Protein AF-A0A7C4G3C2-F1 (afdb_monomer_lite)

Foldseek 3Di:
DVVVVVVVLLVVLLVLLVVLLVLLVVLLVLLVVLQVLLVVLVVLVVVLVVLVVCLVVDDPPDDSVVSVVVSVVSVVVSCVSCVSVVVSVVSLLVSLVSVVVSLVSDDCPPVLSVVLVVVLCPQPSNVCSVPDDDDSSNSVNVCSVVNSVSSVVNSVVSPPPPPPDDPPPPPPPPPPPPPVLVLVVLVLLQVLLVVCVVVVDDDDSQLSSQVVCFQRADDPPDPCRVPRSNRCCVVVVVVSVVVSVCSNPPDD

pLDDT: mean 77.68, std 13.48, range [29.58, 93.69]

Radius of gyration: 26.69 Å; chains: 1; bounding box: 60×57×72 Å

Structure (mmCIF, N/CA/C/O backbone):
data_AF-A0A7C4G3C2-F1
#
_entry.id   AF-A0A7C4G3C2-F1
#
loop_
_atom_site.group_PDB
_atom_site.id
_atom_site.type_symbol
_atom_site.label_atom_id
_atom_site.label_alt_id
_atom_site.label_comp_id
_atom_site.label_asym_id
_atom_site.label_entity_id
_atom_site.label_seq_id
_atom_site.pdbx_PDB_ins_code
_atom_site.Cartn_x
_atom_site.Cartn_y
_atom_site.Cartn_z
_atom_site.occupancy
_atom_site.B_iso_or_equiv
_atom_site.auth_seq_id
_atom_site.auth_comp_id
_atom_site.auth_asym_id
_atom_site.auth_atom_id
_atom_site.pdbx_PDB_model_num
ATOM 1 N N . MET A 1 1 ? -10.274 10.384 36.093 1.00 52.09 1 MET A N 1
ATOM 2 C CA . MET A 1 1 ? -9.045 9.589 35.853 1.00 52.09 1 MET A CA 1
ATOM 3 C C . MET A 1 1 ? -9.190 8.703 34.618 1.00 52.09 1 MET A C 1
ATOM 5 O O . MET A 1 1 ? -9.105 9.292 33.556 1.00 52.09 1 MET A O 1
ATOM 9 N N . ARG A 1 2 ? -9.546 7.402 34.663 1.00 56.59 2 ARG A N 1
ATOM 10 C CA . ARG A 1 2 ? -9.555 6.548 33.436 1.00 56.59 2 ARG A CA 1
ATOM 11 C C . ARG A 1 2 ? -10.364 7.097 32.244 1.00 56.59 2 ARG A C 1
ATOM 13 O O . ARG A 1 2 ? -9.879 7.102 31.127 1.00 56.59 2 ARG A O 1
ATOM 20 N N . ARG A 1 3 ? -11.569 7.638 32.476 1.00 60.41 3 ARG A N 1
ATOM 21 C CA . ARG A 1 3 ? -12.386 8.249 31.402 1.00 60.41 3 ARG A CA 1
ATOM 22 C C . ARG A 1 3 ? -11.797 9.544 30.830 1.00 60.41 3 ARG A C 1
ATOM 24 O O . ARG A 1 3 ? -12.060 9.862 29.681 1.00 60.41 3 ARG A O 1
ATOM 31 N N . GLU A 1 4 ? -11.060 10.315 31.624 1.00 59.41 4 GLU A N 1
ATOM 32 C CA . GLU A 1 4 ? -10.436 11.566 31.162 1.00 59.41 4 GLU A CA 1
ATOM 33 C C . GLU A 1 4 ? -9.149 11.284 30.386 1.00 59.41 4 GLU A C 1
ATOM 35 O O . GLU A 1 4 ? -8.881 11.958 29.395 1.00 59.41 4 GLU A O 1
ATOM 40 N N . GLU A 1 5 ? -8.399 10.256 30.794 1.00 60.78 5 GLU A N 1
ATOM 41 C CA . GLU A 1 5 ? -7.243 9.731 30.062 1.00 60.78 5 GLU A CA 1
ATOM 42 C C . GLU A 1 5 ? -7.674 9.188 28.689 1.00 60.78 5 GLU A C 1
ATOM 44 O O . GLU A 1 5 ? -7.153 9.652 27.676 1.00 60.78 5 GLU A O 1
ATOM 49 N N . ASP A 1 6 ? -8.722 8.356 28.631 1.00 66.50 6 ASP A N 1
ATOM 50 C CA . ASP A 1 6 ? -9.282 7.835 27.371 1.00 66.50 6 ASP A CA 1
ATOM 51 C C . ASP A 1 6 ? -9.763 8.956 26.426 1.00 66.50 6 ASP A C 1
ATOM 53 O O . ASP A 1 6 ? -9.575 8.904 25.206 1.00 66.50 6 ASP A O 1
ATOM 57 N N . LEU A 1 7 ? -10.394 10.003 26.971 1.00 70.69 7 LEU A N 1
ATOM 58 C CA . LEU A 1 7 ? -10.850 11.157 26.188 1.00 70.69 7 LEU A CA 1
ATOM 59 C C . LEU A 1 7 ? -9.677 11.990 25.657 1.00 70.69 7 LEU A C 1
ATOM 61 O O . LEU A 1 7 ? -9.736 12.481 24.525 1.00 70.69 7 LEU A O 1
ATOM 65 N N . ASN A 1 8 ? -8.613 12.139 26.447 1.00 78.56 8 ASN A N 1
ATOM 66 C CA . ASN A 1 8 ? -7.409 12.852 26.041 1.00 78.56 8 ASN A CA 1
ATOM 67 C C . ASN A 1 8 ? -6.646 12.086 24.948 1.00 78.56 8 ASN A C 1
ATOM 69 O O . ASN A 1 8 ? -6.272 12.673 23.933 1.00 78.56 8 ASN A O 1
ATOM 73 N N . GLU A 1 9 ? -6.495 10.769 25.090 1.00 73.75 9 GLU A N 1
ATOM 74 C CA . GLU A 1 9 ? -5.886 9.903 24.073 1.00 73.75 9 GLU A CA 1
ATOM 75 C C . GLU A 1 9 ? -6.675 9.922 22.759 1.00 73.75 9 GLU A C 1
ATOM 77 O O . GLU A 1 9 ? -6.098 10.088 21.677 1.00 73.75 9 GLU A O 1
ATOM 82 N N . ARG A 1 10 ? -8.012 9.855 22.837 1.00 75.12 10 ARG A N 1
ATOM 83 C CA . ARG A 1 10 ? -8.894 9.970 21.666 1.00 75.12 10 ARG A CA 1
ATOM 84 C C . ARG A 1 10 ? -8.737 11.320 20.968 1.00 75.12 10 ARG A C 1
ATOM 86 O O . ARG A 1 10 ? -8.673 11.362 19.739 1.00 75.12 10 ARG A O 1
ATOM 93 N N . ARG A 1 11 ? -8.638 12.416 21.725 1.00 82.25 11 ARG A N 1
ATOM 94 C CA . ARG A 1 11 ? -8.426 13.765 21.178 1.00 82.25 11 ARG A CA 1
ATOM 95 C C . ARG A 1 11 ? -7.081 13.881 20.460 1.00 82.25 11 ARG A C 1
ATOM 97 O O . ARG A 1 11 ? -7.043 14.341 19.321 1.00 82.25 11 ARG A O 1
ATOM 104 N N . VAL A 1 12 ? -6.003 13.390 21.073 1.00 84.06 12 VAL A N 1
ATOM 105 C CA . VAL A 1 12 ? -4.667 13.365 20.456 1.00 84.06 12 VAL A CA 1
ATOM 106 C C . VAL A 1 12 ? -4.676 12.555 19.155 1.00 84.06 12 VAL A C 1
ATOM 108 O O . VAL A 1 12 ? -4.096 12.984 18.156 1.00 84.06 12 VAL A O 1
ATOM 111 N N . CYS A 1 13 ? -5.370 11.415 19.124 1.00 79.75 13 CYS A N 1
ATOM 112 C CA . CYS A 1 13 ? -5.515 10.606 17.913 1.00 79.75 13 CYS A CA 1
ATOM 113 C C . CYS A 1 13 ? -6.277 11.339 16.799 1.00 79.75 13 CYS A C 1
ATOM 115 O O . CYS A 1 13 ? -5.852 11.310 15.644 1.00 79.75 13 CYS A O 1
ATOM 117 N N . ILE A 1 14 ? -7.377 12.016 17.139 1.00 85.44 14 ILE A N 1
ATOM 118 C CA . ILE A 1 14 ? -8.176 12.820 16.202 1.00 85.44 14 ILE A CA 1
ATOM 119 C C . ILE A 1 14 ? -7.324 13.921 15.565 1.00 85.44 14 ILE A C 1
ATOM 121 O O . ILE A 1 14 ? -7.342 14.082 14.343 1.00 85.44 14 ILE A O 1
ATOM 125 N N . ASP A 1 15 ? -6.551 14.650 16.369 1.00 87.06 15 ASP A N 1
ATOM 126 C CA . ASP A 1 15 ? -5.720 15.750 15.878 1.00 87.06 15 ASP A CA 1
ATOM 127 C C . ASP A 1 15 ? -4.585 15.243 14.976 1.00 87.06 15 ASP A C 1
ATOM 129 O O . ASP A 1 15 ? -4.335 15.806 13.906 1.00 87.06 15 ASP A O 1
ATOM 133 N N . ARG A 1 16 ? -3.953 14.117 15.335 1.00 85.50 16 ARG A N 1
ATOM 134 C CA . ARG A 1 16 ? -2.948 13.463 14.482 1.00 85.50 16 ARG A CA 1
ATOM 135 C C . ARG A 1 16 ? -3.537 12.976 13.156 1.00 85.50 16 ARG A C 1
ATOM 137 O O . ARG A 1 16 ? -2.900 13.134 12.118 1.00 85.50 16 ARG A O 1
ATOM 144 N N . LEU A 1 17 ? -4.750 12.421 13.170 1.00 86.88 17 LEU A N 1
ATOM 145 C CA . LEU A 1 17 ? -5.427 11.952 11.959 1.00 86.88 17 LEU A CA 1
ATOM 146 C C . LEU A 1 17 ? -5.830 13.110 11.040 1.00 86.88 17 LEU A C 1
ATOM 148 O O . LEU A 1 17 ? -5.638 13.015 9.831 1.00 86.88 17 LEU A O 1
ATOM 152 N N . ARG A 1 18 ? -6.307 14.229 11.599 1.00 89.19 18 ARG A N 1
ATOM 153 C CA . ARG A 1 18 ? -6.558 15.467 10.840 1.00 89.19 18 ARG A CA 1
ATOM 154 C C . ARG A 1 18 ? -5.296 15.977 10.160 1.00 89.19 18 ARG A C 1
ATOM 156 O O . ARG A 1 18 ? -5.331 16.279 8.971 1.00 89.19 18 ARG A O 1
ATOM 163 N N . LYS A 1 19 ? -4.181 16.018 10.894 1.00 89.50 19 LYS A N 1
ATOM 164 C CA . LYS A 1 19 ? -2.888 16.425 10.340 1.00 89.50 19 LYS A CA 1
ATOM 165 C C . LYS A 1 19 ? -2.460 15.515 9.185 1.00 89.50 19 LYS A C 1
ATOM 167 O O . LYS A 1 19 ? -2.081 16.013 8.133 1.00 89.50 19 LYS A O 1
ATOM 172 N N . ALA A 1 20 ? -2.595 14.198 9.348 1.00 87.19 20 ALA A N 1
ATOM 173 C CA . ALA A 1 20 ? -2.268 13.240 8.294 1.00 87.19 20 ALA A CA 1
ATOM 174 C C . ALA A 1 20 ? -3.154 13.399 7.043 1.00 87.19 20 ALA A C 1
ATOM 176 O O . ALA A 1 20 ? -2.675 13.228 5.926 1.00 87.19 20 ALA A O 1
ATOM 177 N N . ILE A 1 21 ? -4.438 13.736 7.205 1.00 89.00 21 ILE A N 1
ATOM 178 C CA . ILE A 1 21 ? -5.338 14.015 6.074 1.00 89.00 21 ILE A CA 1
ATOM 179 C C . ILE A 1 21 ? -4.885 15.263 5.307 1.00 89.00 21 ILE A C 1
ATOM 181 O O . ILE A 1 21 ? -4.925 15.261 4.077 1.00 89.00 21 ILE A O 1
ATOM 185 N N . GLU A 1 22 ? -4.435 16.304 6.005 1.00 89.75 22 GLU A N 1
ATOM 186 C CA . GLU A 1 22 ? -3.957 17.530 5.362 1.00 89.75 22 GLU A CA 1
ATOM 187 C C . GLU A 1 22 ? -2.618 17.313 4.642 1.00 89.75 22 GLU A C 1
ATOM 189 O O . GLU A 1 22 ? -2.502 17.613 3.455 1.00 89.75 22 GLU A O 1
ATOM 194 N N . GLU A 1 23 ? -1.651 16.665 5.301 1.00 88.62 23 GLU A N 1
ATOM 195 C CA . GLU A 1 23 ? -0.374 16.272 4.684 1.00 88.62 23 GLU A CA 1
ATOM 196 C C . GLU A 1 23 ? -0.595 15.403 3.428 1.00 88.62 23 GLU A C 1
ATOM 198 O O . GLU A 1 23 ? 0.092 15.560 2.415 1.00 88.62 23 GLU A O 1
ATOM 203 N N . LEU A 1 24 ? -1.598 14.517 3.449 1.00 90.12 24 LEU A N 1
ATOM 204 C CA . LEU A 1 24 ? -1.967 13.701 2.295 1.00 90.12 24 LEU A CA 1
ATOM 205 C C . LEU A 1 24 ? -2.495 14.533 1.121 1.00 90.12 24 LEU A C 1
ATOM 207 O O . LEU A 1 24 ? -2.179 14.211 -0.024 1.00 90.12 24 LEU A O 1
ATOM 211 N N . ARG A 1 25 ? -3.286 15.584 1.368 1.00 88.81 25 ARG A N 1
ATOM 212 C CA . ARG A 1 25 ? -3.788 16.470 0.301 1.00 88.81 25 ARG A CA 1
ATOM 213 C C . ARG A 1 25 ? -2.647 17.207 -0.390 1.00 88.81 25 ARG A C 1
ATOM 215 O O . ARG A 1 25 ? -2.601 17.247 -1.619 1.00 88.81 25 ARG A O 1
ATOM 222 N N . GLU A 1 26 ? -1.694 17.726 0.380 1.00 88.06 26 GLU A N 1
ATOM 223 C CA . GLU A 1 26 ? -0.499 18.366 -0.181 1.00 88.06 26 GLU A CA 1
ATOM 224 C C . GLU A 1 26 ? 0.329 17.386 -1.024 1.00 88.06 26 GLU A C 1
ATOM 226 O O . GLU A 1 26 ? 0.820 17.732 -2.103 1.00 88.06 26 GLU A O 1
ATOM 231 N N . LEU A 1 27 ? 0.479 16.145 -0.550 1.00 86.69 27 LEU A N 1
ATOM 232 C CA . LEU A 1 27 ? 1.197 15.098 -1.277 1.00 86.69 27 LEU A CA 1
ATOM 233 C C . LEU A 1 27 ? 0.465 14.658 -2.546 1.00 86.69 27 LEU A C 1
ATOM 235 O O . LEU A 1 27 ? 1.119 14.445 -3.563 1.00 86.69 27 LEU A O 1
ATOM 239 N N . GLN A 1 28 ? -0.865 14.569 -2.526 1.00 87.44 28 GLN A N 1
ATOM 240 C CA . GLN A 1 28 ? -1.666 14.260 -3.714 1.00 87.44 28 GLN A CA 1
ATOM 241 C C . GLN A 1 28 ? -1.428 15.271 -4.836 1.00 87.44 28 GLN A C 1
ATOM 243 O O . GLN A 1 28 ? -1.220 14.864 -5.976 1.00 87.44 28 GLN A O 1
ATOM 248 N N . ALA A 1 29 ? -1.392 16.570 -4.522 1.00 85.81 29 ALA A N 1
ATOM 249 C CA . ALA A 1 29 ? -1.123 17.607 -5.518 1.00 85.81 29 ALA A CA 1
ATOM 250 C C . ALA A 1 29 ? 0.267 17.444 -6.158 1.00 85.81 29 ALA A C 1
ATOM 252 O O . ALA A 1 29 ? 0.406 17.528 -7.379 1.00 85.81 29 ALA A O 1
ATOM 253 N N . LYS A 1 30 ? 1.289 17.148 -5.343 1.00 85.19 30 LYS A N 1
ATOM 254 C CA . LYS A 1 30 ? 2.661 16.891 -5.817 1.00 85.19 30 LYS A CA 1
ATOM 255 C C . LYS A 1 30 ? 2.736 15.628 -6.678 1.00 85.19 30 LYS A C 1
ATOM 257 O O . LYS A 1 30 ? 3.382 15.637 -7.717 1.00 85.19 30 LYS A O 1
ATOM 262 N N . VAL A 1 31 ? 2.058 14.554 -6.273 1.00 85.00 31 VAL A N 1
ATOM 263 C CA . VAL A 1 31 ? 2.028 13.285 -7.016 1.00 85.00 31 VAL A CA 1
ATOM 264 C C . VAL A 1 31 ? 1.284 13.427 -8.343 1.00 85.00 31 VAL A C 1
ATOM 266 O O . VAL A 1 31 ? 1.765 12.914 -9.347 1.00 85.00 31 VAL A O 1
ATOM 269 N N . HIS A 1 32 ? 0.176 14.167 -8.387 1.00 84.94 32 HIS A N 1
ATOM 270 C CA . HIS A 1 32 ? -0.570 14.424 -9.622 1.00 84.94 32 HIS A CA 1
ATOM 271 C C . HIS A 1 32 ? 0.292 15.134 -10.680 1.00 84.94 32 HIS A C 1
ATOM 273 O O . HIS A 1 32 ? 0.383 14.674 -11.814 1.00 84.94 32 HIS A O 1
ATOM 279 N N . GLN A 1 33 ? 1.037 16.178 -10.290 1.00 80.69 33 GLN A N 1
ATOM 280 C CA . GLN A 1 33 ? 1.994 16.864 -11.179 1.00 80.69 33 GLN A CA 1
ATOM 281 C C . GLN A 1 33 ? 3.090 15.930 -11.719 1.00 80.69 33 GLN A C 1
ATOM 283 O O . GLN A 1 33 ? 3.689 16.181 -12.766 1.00 80.69 33 GLN A O 1
ATOM 288 N N . CYS A 1 34 ? 3.370 14.854 -10.988 1.00 80.12 34 CYS A N 1
ATOM 289 C CA . CYS A 1 34 ? 4.381 13.870 -11.320 1.00 80.12 34 CYS A CA 1
ATOM 290 C C . CYS A 1 34 ? 3.844 12.680 -12.137 1.00 80.12 34 CYS A C 1
ATOM 292 O O . CYS A 1 34 ? 4.615 12.014 -12.831 1.00 80.12 34 CYS A O 1
ATOM 294 N N . ALA A 1 35 ? 2.547 12.392 -12.074 1.00 75.62 35 ALA A N 1
ATOM 295 C CA . ALA A 1 35 ? 1.980 11.146 -12.573 1.00 75.62 35 ALA A CA 1
ATOM 296 C C . ALA A 1 35 ? 2.037 11.011 -14.100 1.00 75.62 35 ALA A C 1
ATOM 298 O O . ALA A 1 35 ? 2.388 9.945 -14.608 1.00 75.62 35 ALA A O 1
ATOM 299 N N . GLU A 1 36 ? 1.778 12.094 -14.839 1.00 70.56 36 GLU A N 1
ATOM 300 C CA . GLU A 1 36 ? 1.881 12.092 -16.305 1.00 70.56 36 GLU A CA 1
ATOM 301 C C . GLU A 1 36 ? 3.309 11.782 -16.770 1.00 70.56 36 GLU A C 1
ATOM 303 O O . GLU A 1 36 ? 3.523 10.955 -17.656 1.00 70.56 36 GLU A O 1
ATOM 308 N N . ARG A 1 37 ? 4.306 12.383 -16.111 1.00 74.56 37 ARG A N 1
ATOM 309 C CA . ARG A 1 37 ? 5.727 12.163 -16.413 1.00 74.56 37 ARG A CA 1
ATOM 310 C C . ARG A 1 37 ? 6.211 10.780 -15.970 1.00 74.56 37 ARG A C 1
ATOM 312 O O . ARG A 1 37 ? 7.089 10.216 -16.612 1.00 74.56 37 ARG A O 1
ATOM 319 N N . SER A 1 38 ? 5.615 10.202 -14.928 1.00 75.25 38 SER A N 1
ATOM 320 C CA . SER A 1 38 ? 5.930 8.841 -14.476 1.00 75.25 38 SER A CA 1
ATOM 321 C C . SER A 1 38 ? 5.621 7.784 -15.532 1.00 75.25 38 SER A C 1
ATOM 323 O O . SER A 1 38 ? 6.372 6.825 -15.645 1.00 75.25 38 SER A O 1
ATOM 325 N N . ARG A 1 39 ? 4.565 7.966 -16.336 1.00 75.44 39 ARG A N 1
ATOM 326 C CA . ARG A 1 39 ? 4.253 7.037 -17.437 1.00 75.44 39 ARG A CA 1
ATOM 327 C C . ARG A 1 39 ? 5.331 7.050 -18.522 1.00 75.44 39 ARG A C 1
ATOM 329 O O . ARG A 1 39 ? 5.641 6.009 -19.089 1.00 75.44 39 ARG A O 1
ATOM 336 N N . LEU A 1 40 ? 5.910 8.223 -18.793 1.00 73.88 40 LEU A N 1
ATOM 337 C CA . LEU A 1 40 ? 7.023 8.366 -19.736 1.00 73.88 40 LEU A CA 1
ATOM 338 C C . LEU A 1 40 ? 8.300 7.713 -19.201 1.00 73.88 40 LEU A C 1
ATOM 340 O O . LEU A 1 40 ? 9.002 7.059 -19.966 1.00 73.88 40 LEU A O 1
ATOM 344 N N . VAL A 1 41 ? 8.579 7.844 -17.900 1.00 76.00 41 VAL A N 1
ATOM 345 C CA . VAL A 1 41 ? 9.702 7.143 -17.256 1.00 76.00 41 VAL A CA 1
ATOM 346 C C . VAL A 1 41 ? 9.552 5.629 -17.378 1.00 76.00 41 VAL A C 1
ATOM 348 O O . VAL A 1 41 ? 10.514 4.970 -17.758 1.00 76.00 41 VAL A O 1
ATOM 351 N N . ASP A 1 42 ? 8.362 5.081 -17.122 1.00 77.25 42 ASP A N 1
ATOM 352 C CA . ASP A 1 42 ? 8.128 3.636 -17.240 1.00 77.25 42 ASP A CA 1
ATOM 353 C C . ASP A 1 42 ? 8.350 3.151 -18.683 1.00 77.25 42 ASP A C 1
ATOM 355 O O . ASP A 1 42 ? 9.093 2.195 -18.907 1.00 77.25 42 ASP A O 1
ATOM 359 N N . ALA A 1 43 ? 7.799 3.866 -19.672 1.00 78.31 43 ALA A N 1
ATOM 360 C CA . ALA A 1 43 ? 7.970 3.536 -21.087 1.00 78.31 43 ALA A CA 1
ATOM 361 C C . ALA A 1 43 ? 9.441 3.596 -21.543 1.00 78.31 43 ALA A C 1
ATOM 363 O O . ALA A 1 43 ? 9.902 2.732 -22.288 1.00 78.31 43 ALA A O 1
ATOM 364 N N . LEU A 1 44 ? 10.199 4.593 -21.078 1.00 75.88 44 LEU A N 1
ATOM 365 C CA . LEU A 1 44 ? 11.629 4.723 -21.371 1.00 75.88 44 LEU A CA 1
ATOM 366 C C . LEU A 1 44 ? 12.466 3.656 -20.653 1.00 75.88 44 LEU A C 1
ATOM 368 O O . LEU A 1 44 ? 13.435 3.152 -21.219 1.00 75.88 44 LEU A O 1
ATOM 372 N N . ALA A 1 45 ? 12.089 3.270 -19.433 1.00 78.88 45 ALA A N 1
ATOM 373 C CA . ALA A 1 45 ? 12.738 2.187 -18.702 1.00 78.88 45 ALA A CA 1
ATOM 374 C C . ALA A 1 45 ? 12.495 0.821 -19.365 1.00 78.88 45 ALA A C 1
ATOM 376 O O . ALA A 1 45 ? 13.401 -0.015 -19.378 1.00 78.88 45 ALA A O 1
ATOM 377 N N . ASP A 1 46 ? 11.304 0.600 -19.926 1.00 81.56 46 ASP A N 1
ATOM 378 C CA . ASP A 1 46 ? 10.992 -0.579 -20.738 1.00 81.56 46 ASP A CA 1
ATOM 379 C C . ASP A 1 46 ? 11.785 -0.575 -22.055 1.00 81.56 46 ASP A C 1
ATOM 381 O O . ASP A 1 46 ? 12.386 -1.590 -22.407 1.00 81.56 46 ASP A O 1
ATOM 385 N N . ALA A 1 47 ? 11.870 0.571 -22.743 1.00 76.38 47 ALA A N 1
ATOM 386 C CA . ALA A 1 47 ? 12.673 0.719 -23.960 1.00 76.38 47 ALA A CA 1
ATOM 387 C C . ALA A 1 47 ? 14.169 0.461 -23.708 1.00 76.38 47 ALA A C 1
ATOM 389 O O . ALA A 1 47 ? 14.820 -0.218 -24.502 1.00 76.38 47 ALA A O 1
ATOM 390 N N . ARG A 1 48 ? 14.706 0.935 -22.574 1.00 81.62 48 ARG A N 1
ATOM 391 C CA . ARG A 1 48 ? 16.078 0.634 -22.142 1.00 81.62 48 ARG A CA 1
ATOM 392 C C . ARG A 1 48 ? 16.284 -0.864 -21.929 1.00 81.62 48 ARG A C 1
ATOM 394 O O . ARG A 1 48 ? 17.250 -1.407 -22.450 1.00 81.62 48 ARG A O 1
ATOM 401 N N . ARG A 1 49 ? 15.383 -1.531 -21.195 1.00 82.12 49 ARG A N 1
ATOM 402 C CA . ARG A 1 49 ? 15.461 -2.986 -20.966 1.00 82.12 49 ARG A CA 1
ATOM 403 C C . ARG A 1 49 ? 15.451 -3.758 -22.284 1.00 82.12 49 ARG A C 1
ATOM 405 O O . ARG A 1 49 ? 16.283 -4.632 -22.477 1.00 82.12 49 ARG A O 1
ATOM 412 N N . ALA A 1 50 ? 14.585 -3.373 -23.220 1.00 81.69 50 ALA A N 1
ATOM 413 C CA . ALA A 1 50 ? 14.554 -3.980 -24.547 1.00 81.69 50 ALA A CA 1
ATOM 414 C C . ALA A 1 50 ? 15.871 -3.775 -25.323 1.00 81.69 50 ALA A C 1
ATOM 416 O O . ALA A 1 50 ? 16.338 -4.700 -25.983 1.00 81.69 50 ALA A O 1
ATOM 417 N N . ALA A 1 51 ? 16.493 -2.592 -25.235 1.00 77.62 51 ALA A N 1
ATOM 418 C CA . ALA A 1 51 ? 17.791 -2.326 -25.859 1.00 77.62 51 ALA A CA 1
ATOM 419 C C . ALA A 1 51 ? 18.934 -3.142 -25.222 1.00 77.62 51 ALA A C 1
ATOM 421 O O . ALA A 1 51 ? 19.793 -3.659 -25.938 1.00 77.62 51 ALA A O 1
ATOM 422 N N . GLU A 1 52 ? 18.923 -3.311 -23.896 1.00 79.38 52 GLU A N 1
ATOM 423 C CA . GLU A 1 52 ? 19.867 -4.169 -23.168 1.00 79.38 52 GLU A CA 1
ATOM 424 C C . GLU A 1 52 ? 19.715 -5.640 -23.574 1.00 79.38 52 GLU A C 1
ATOM 426 O O . GLU A 1 52 ? 20.709 -6.277 -23.925 1.00 79.38 52 GLU A O 1
ATOM 431 N N . ASP A 1 53 ? 18.487 -6.158 -23.615 1.00 83.69 53 ASP A N 1
ATOM 432 C CA . ASP A 1 53 ? 18.202 -7.531 -24.043 1.00 83.69 53 ASP A CA 1
ATOM 433 C C . ASP A 1 53 ? 18.660 -7.767 -25.492 1.00 83.69 53 ASP A C 1
ATOM 435 O O . ASP A 1 53 ? 19.297 -8.778 -25.803 1.00 83.69 53 ASP A O 1
ATOM 439 N N . LEU A 1 54 ? 18.402 -6.801 -26.383 1.00 80.69 54 LEU A N 1
ATOM 440 C CA . LEU A 1 54 ? 18.870 -6.851 -27.767 1.00 80.69 54 LEU A CA 1
ATOM 441 C C . LEU A 1 54 ? 20.397 -6.900 -27.838 1.00 80.69 54 LEU A C 1
ATOM 443 O O . LEU A 1 54 ? 20.924 -7.770 -28.529 1.00 80.69 54 LEU A O 1
ATOM 447 N N . SER A 1 55 ? 21.099 -6.052 -27.079 1.00 78.00 55 SER A N 1
ATOM 448 C CA . SER A 1 55 ? 22.569 -6.024 -27.046 1.00 78.00 55 SER A CA 1
ATOM 449 C C . SER A 1 55 ? 23.185 -7.361 -26.618 1.00 78.00 55 SER A C 1
ATOM 451 O O . SER A 1 55 ? 24.212 -7.770 -27.154 1.00 78.00 55 SER A O 1
ATOM 453 N N . GLN A 1 56 ? 22.521 -8.082 -25.710 1.00 79.62 56 GLN A N 1
ATOM 454 C CA . GLN A 1 56 ? 22.958 -9.394 -25.223 1.00 79.62 56 GLN A CA 1
ATOM 455 C C . GLN A 1 56 ? 22.660 -10.530 -26.212 1.00 79.62 56 GLN A C 1
ATOM 457 O O . GLN A 1 56 ? 23.274 -11.592 -26.133 1.00 79.62 56 GLN A O 1
ATOM 462 N N . SER A 1 57 ? 21.717 -10.316 -27.133 1.00 81.56 57 SER A N 1
ATOM 463 C CA . SER A 1 57 ? 21.255 -11.313 -28.107 1.00 81.56 57 SER A CA 1
ATOM 464 C C . SER A 1 57 ? 21.847 -11.144 -29.513 1.00 81.56 57 SER A C 1
ATOM 466 O O . SER A 1 57 ? 21.510 -11.915 -30.415 1.00 81.56 57 SER A O 1
ATOM 468 N N . LEU A 1 58 ? 22.721 -10.151 -29.718 1.00 74.62 58 LEU A N 1
ATOM 469 C CA . LEU A 1 58 ? 23.302 -9.854 -31.026 1.00 74.62 58 LEU A CA 1
ATOM 470 C C . LEU A 1 58 ? 24.161 -11.024 -31.562 1.00 74.62 58 LEU A C 1
ATOM 472 O O . LEU A 1 58 ? 25.007 -11.555 -30.838 1.00 74.62 58 LEU A O 1
ATOM 476 N N . PRO A 1 59 ? 23.993 -11.416 -32.843 1.00 70.12 59 PRO A N 1
ATOM 477 C CA . PRO A 1 59 ? 24.875 -12.368 -33.514 1.00 70.12 59 PRO A CA 1
ATOM 478 C C . PRO A 1 59 ? 26.343 -11.920 -33.510 1.00 70.12 59 PRO A C 1
ATOM 480 O O . PRO A 1 59 ? 26.648 -10.732 -33.624 1.00 70.12 59 PRO A O 1
ATOM 483 N N . VAL A 1 60 ? 27.262 -12.890 -33.461 1.00 58.19 60 VAL A N 1
ATOM 484 C CA . VAL A 1 60 ? 28.713 -12.651 -33.523 1.00 58.19 60 VAL A CA 1
ATOM 485 C C . VAL A 1 60 ? 29.068 -11.881 -34.803 1.00 58.19 60 VAL A C 1
ATOM 487 O O . VAL A 1 60 ? 28.851 -12.385 -35.903 1.00 58.19 60 VAL A O 1
ATOM 490 N N . GLY A 1 61 ? 29.627 -10.675 -34.652 1.00 59.72 61 GLY A N 1
ATOM 491 C CA . GLY A 1 61 ? 30.089 -9.824 -35.760 1.00 59.72 61 GLY A CA 1
ATOM 492 C C . GLY A 1 61 ? 29.323 -8.510 -35.955 1.00 59.72 61 GLY A C 1
ATOM 493 O O . GLY A 1 61 ? 29.734 -7.708 -36.788 1.00 59.72 61 GLY A O 1
ATOM 494 N N . LEU A 1 62 ? 28.250 -8.266 -35.196 1.00 63.53 62 LEU A N 1
ATOM 495 C CA . LEU A 1 62 ? 27.599 -6.953 -35.110 1.00 63.53 62 LEU A CA 1
ATOM 496 C C . LEU A 1 62 ? 28.170 -6.161 -33.928 1.00 63.53 62 LEU A C 1
ATOM 498 O O . LEU A 1 62 ? 28.316 -6.707 -32.837 1.00 63.53 62 LEU A O 1
ATOM 502 N N . ASP A 1 63 ? 28.505 -4.892 -34.159 1.00 69.31 63 ASP A N 1
ATOM 503 C CA . ASP A 1 63 ? 29.062 -4.000 -33.140 1.00 69.31 63 ASP A CA 1
ATOM 504 C C . ASP A 1 63 ? 27.946 -3.502 -32.196 1.00 69.31 63 ASP A C 1
ATOM 506 O O . ASP A 1 63 ? 27.016 -2.835 -32.654 1.00 69.31 63 ASP A O 1
ATOM 510 N N . PRO A 1 64 ? 27.987 -3.827 -30.890 1.00 73.00 64 PRO A N 1
ATOM 511 C CA . PRO A 1 64 ? 26.980 -3.383 -29.930 1.00 73.00 64 PRO A CA 1
ATOM 512 C C . PRO A 1 64 ? 27.158 -1.921 -29.491 1.00 73.00 64 PRO A C 1
ATOM 514 O O . PRO A 1 64 ? 26.345 -1.443 -28.697 1.00 73.00 64 PRO A O 1
ATOM 517 N N . SER A 1 65 ? 28.196 -1.214 -29.958 1.00 77.69 65 SER A N 1
ATOM 518 C CA . SER A 1 65 ? 28.552 0.132 -29.483 1.00 77.69 65 SER A CA 1
ATOM 519 C C . SER A 1 65 ? 27.390 1.130 -29.564 1.00 77.69 65 SER A C 1
ATOM 521 O O . SER A 1 65 ? 27.113 1.805 -28.575 1.00 77.69 65 SER A O 1
ATOM 523 N N . ASP A 1 66 ? 26.614 1.130 -30.651 1.00 74.75 66 ASP A N 1
ATOM 524 C CA . ASP A 1 66 ? 25.445 2.014 -30.808 1.00 74.75 66 ASP A CA 1
ATOM 525 C C . ASP A 1 66 ? 24.334 1.731 -29.777 1.00 74.75 66 ASP A C 1
ATOM 527 O O . ASP A 1 66 ? 23.661 2.646 -29.300 1.00 74.75 66 ASP A O 1
ATOM 531 N N . LEU A 1 67 ? 24.130 0.461 -29.395 1.00 73.38 67 LEU A N 1
ATOM 532 C CA . LEU A 1 67 ? 23.145 0.084 -28.371 1.00 73.38 67 LEU A CA 1
ATOM 533 C C . LEU A 1 67 ? 23.628 0.460 -26.965 1.00 73.38 67 LEU A C 1
ATOM 535 O O . LEU A 1 67 ? 22.827 0.867 -26.119 1.00 73.38 67 LEU A O 1
ATOM 539 N N . VAL A 1 68 ? 24.933 0.350 -26.711 1.00 78.00 68 VAL A N 1
ATOM 540 C CA . VAL A 1 68 ? 25.558 0.795 -25.457 1.00 78.00 68 VAL A CA 1
ATOM 541 C C . VAL A 1 68 ? 25.475 2.320 -25.320 1.00 78.00 68 VAL A C 1
ATOM 543 O O . VAL A 1 68 ? 25.108 2.829 -24.261 1.00 78.00 68 VAL A O 1
ATOM 546 N N . GLU A 1 69 ? 25.730 3.067 -26.393 1.00 80.19 69 GLU A N 1
ATOM 547 C CA . GLU A 1 69 ? 25.554 4.522 -26.406 1.00 80.19 69 GLU A CA 1
ATOM 548 C C . GLU A 1 69 ? 24.081 4.919 -26.226 1.00 80.19 69 GLU A C 1
ATOM 550 O O . GLU A 1 69 ? 23.766 5.778 -25.398 1.00 80.19 69 GLU A O 1
ATOM 555 N N . LEU A 1 70 ? 23.152 4.247 -26.916 1.00 75.25 70 LEU A N 1
ATOM 556 C CA . LEU A 1 70 ? 21.713 4.484 -26.768 1.00 75.25 70 LEU A CA 1
ATOM 557 C C . LEU A 1 70 ? 21.234 4.229 -25.331 1.00 75.25 70 LEU A C 1
ATOM 559 O O . LEU A 1 70 ? 20.491 5.036 -24.774 1.00 75.25 70 LEU A O 1
ATOM 563 N N . THR A 1 71 ? 21.660 3.128 -24.711 1.00 77.19 71 THR A N 1
ATOM 564 C CA . THR A 1 71 ? 21.312 2.813 -23.313 1.00 77.19 71 THR A CA 1
ATOM 565 C C . THR A 1 71 ? 21.891 3.831 -22.331 1.00 77.19 71 THR A C 1
ATOM 567 O O . THR A 1 71 ? 21.194 4.217 -21.390 1.00 77.19 71 THR A O 1
ATOM 570 N N . ALA A 1 72 ? 23.103 4.341 -22.567 1.00 78.38 72 ALA A N 1
ATOM 571 C CA . ALA A 1 72 ? 23.684 5.421 -21.771 1.00 78.38 72 ALA A CA 1
ATOM 572 C C . ALA A 1 72 ? 22.884 6.733 -21.892 1.00 78.38 72 ALA A C 1
ATOM 574 O O . ALA A 1 72 ? 22.575 7.362 -20.877 1.00 78.38 72 ALA A O 1
ATOM 575 N N . VAL A 1 73 ? 22.474 7.112 -23.108 1.00 80.81 73 VAL A N 1
ATOM 576 C CA . VAL A 1 73 ? 21.630 8.297 -23.350 1.00 80.81 73 VAL A CA 1
ATOM 577 C C . VAL A 1 73 ? 20.254 8.145 -22.695 1.00 80.81 73 VAL A C 1
ATOM 579 O O . VAL A 1 73 ? 19.763 9.080 -22.060 1.00 80.81 73 VAL A O 1
ATOM 582 N N . LEU A 1 74 ? 19.638 6.962 -22.801 1.00 74.25 74 LEU A N 1
ATOM 583 C CA . LEU A 1 74 ? 18.365 6.666 -22.141 1.00 74.25 74 LEU A CA 1
ATOM 584 C C . LEU A 1 74 ? 18.486 6.755 -20.615 1.00 74.25 74 LEU A C 1
ATOM 586 O O . LEU A 1 74 ? 17.575 7.278 -19.980 1.00 74.25 74 LEU A O 1
ATOM 590 N N . ASN A 1 75 ? 19.599 6.302 -20.029 1.00 76.75 75 ASN A N 1
ATOM 591 C CA . ASN A 1 75 ? 19.854 6.419 -18.592 1.00 76.75 75 ASN A CA 1
ATOM 592 C C . ASN A 1 75 ? 19.961 7.878 -18.133 1.00 76.75 75 ASN A C 1
ATOM 594 O O . ASN A 1 75 ? 19.265 8.259 -17.195 1.00 76.75 75 ASN A O 1
ATOM 598 N N . ASP A 1 76 ? 20.757 8.710 -18.807 1.00 81.06 76 ASP A N 1
ATOM 599 C CA . ASP A 1 76 ? 20.879 10.137 -18.461 1.00 81.06 76 ASP A CA 1
ATOM 600 C 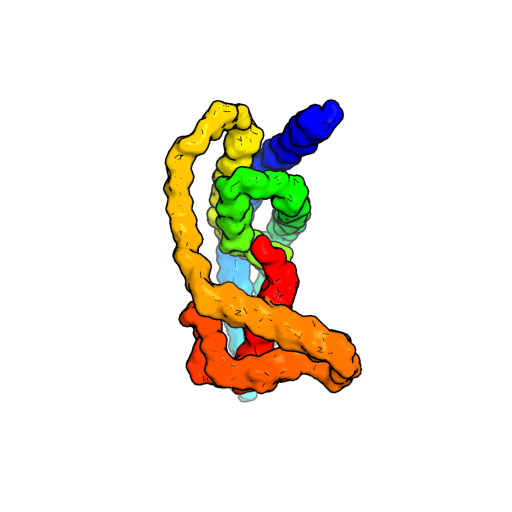C . ASP A 1 76 ? 19.529 10.865 -18.611 1.00 81.06 76 ASP A C 1
ATOM 602 O O . ASP A 1 76 ? 19.124 11.661 -17.759 1.00 81.06 76 ASP A O 1
ATOM 606 N N . TYR A 1 77 ? 18.760 10.535 -19.653 1.00 77.81 77 TYR A N 1
ATOM 607 C CA . TYR A 1 77 ? 17.427 11.104 -19.841 1.00 77.81 77 TYR A CA 1
ATOM 608 C C . TYR A 1 77 ? 16.436 10.646 -18.758 1.00 77.81 77 TYR A C 1
ATOM 610 O O . TYR A 1 77 ? 15.683 11.467 -18.226 1.00 77.81 77 TYR A O 1
ATOM 618 N N . LEU A 1 78 ? 16.468 9.364 -18.380 1.00 76.69 78 LEU A N 1
ATOM 619 C CA . LEU A 1 78 ? 15.681 8.812 -17.277 1.00 76.69 78 LEU A CA 1
ATOM 620 C C . LEU A 1 78 ? 16.039 9.469 -15.942 1.00 76.69 78 LEU A C 1
ATOM 622 O O . LEU A 1 78 ? 15.130 9.872 -15.222 1.00 76.69 78 LEU A O 1
ATOM 626 N N . GLU A 1 79 ? 17.322 9.636 -15.617 1.00 78.12 79 GLU A N 1
ATOM 627 C CA . GLU A 1 79 ? 17.755 10.285 -14.373 1.00 78.12 79 GLU A CA 1
ATOM 628 C C . GLU A 1 79 ? 17.270 11.735 -14.288 1.00 78.12 79 GLU A C 1
ATOM 630 O O . GLU A 1 79 ? 16.716 12.149 -13.265 1.00 78.12 79 GLU A O 1
ATOM 635 N N . ARG A 1 80 ? 17.393 12.501 -15.378 1.00 78.25 80 ARG A N 1
ATOM 636 C CA . ARG A 1 80 ? 16.919 13.894 -15.441 1.00 78.25 80 ARG A CA 1
ATOM 637 C C . ARG A 1 80 ? 15.405 13.999 -15.320 1.00 78.25 80 ARG A C 1
ATOM 639 O O . ARG A 1 80 ? 14.906 14.871 -14.608 1.00 78.25 80 ARG A O 1
ATOM 646 N N . LEU A 1 81 ? 14.674 13.114 -15.997 1.00 72.69 81 LEU A N 1
ATOM 647 C CA . LEU A 1 81 ? 13.222 13.032 -15.865 1.00 72.69 81 LEU A CA 1
ATOM 648 C C . LEU A 1 81 ? 12.810 12.590 -14.460 1.00 72.69 81 LEU A C 1
ATOM 650 O O . LEU A 1 81 ? 11.769 13.043 -13.981 1.00 72.69 81 LEU A O 1
ATOM 654 N N . TYR A 1 82 ? 13.617 11.747 -13.802 1.00 71.94 82 TYR A N 1
ATOM 655 C CA . TYR A 1 82 ? 13.295 11.170 -12.502 1.00 71.94 82 TYR A CA 1
ATOM 656 C C . TYR A 1 82 ? 13.647 12.058 -11.305 1.00 71.94 82 TYR A C 1
ATOM 658 O O . TYR A 1 82 ? 12.989 11.987 -10.266 1.00 71.94 82 TYR A O 1
ATOM 666 N N . ALA A 1 83 ? 14.652 12.927 -11.429 1.00 74.62 83 ALA A N 1
ATOM 667 C CA . ALA A 1 83 ? 15.136 13.783 -10.343 1.00 74.62 83 ALA A CA 1
ATOM 668 C C . ALA A 1 83 ? 14.028 14.556 -9.578 1.00 74.62 83 ALA A C 1
ATOM 670 O O . ALA A 1 83 ? 14.080 14.605 -8.344 1.00 74.62 83 ALA A O 1
ATOM 671 N N . PRO A 1 84 ? 12.979 15.103 -10.230 1.00 69.44 84 PRO A N 1
ATOM 672 C CA . PRO A 1 84 ? 11.863 15.743 -9.530 1.00 69.44 84 PRO A CA 1
ATOM 673 C C . PRO A 1 84 ? 11.028 14.783 -8.664 1.00 69.44 84 PRO A C 1
ATOM 675 O O . PRO A 1 84 ? 10.446 15.218 -7.669 1.00 69.44 84 PRO A O 1
ATOM 678 N N . PHE A 1 85 ? 10.971 13.487 -8.999 1.00 74.19 85 PHE A N 1
ATOM 679 C CA . PHE A 1 85 ? 10.200 12.491 -8.247 1.00 74.19 85 PHE A CA 1
ATOM 680 C C . PHE A 1 85 ? 10.871 12.088 -6.946 1.00 74.19 85 PHE A C 1
ATOM 682 O O . PHE A 1 85 ? 10.161 11.835 -5.980 1.00 74.19 85 PHE A O 1
ATOM 689 N N . GLN A 1 86 ? 12.205 12.072 -6.880 1.00 74.38 86 GLN A N 1
ATOM 690 C CA . GLN A 1 86 ? 12.947 11.562 -5.718 1.00 74.38 86 GLN A CA 1
ATOM 691 C C . GLN A 1 86 ? 12.534 12.249 -4.406 1.00 74.38 86 GLN A C 1
ATOM 693 O O . GLN A 1 86 ? 12.373 11.604 -3.368 1.00 74.38 86 GLN A O 1
ATOM 698 N N . ARG A 1 87 ? 12.297 13.567 -4.447 1.00 80.00 87 ARG A N 1
ATOM 699 C CA . ARG A 1 87 ? 11.836 14.333 -3.276 1.00 80.00 87 ARG A CA 1
ATOM 700 C C . ARG A 1 87 ? 10.398 13.990 -2.892 1.00 80.00 87 ARG A C 1
ATOM 702 O O . ARG A 1 87 ? 10.098 13.837 -1.707 1.00 80.00 87 ARG A O 1
ATOM 709 N N . THR A 1 88 ? 9.512 13.863 -3.877 1.00 79.75 88 THR A N 1
ATOM 710 C CA . THR A 1 88 ? 8.100 13.508 -3.667 1.00 79.75 88 THR A CA 1
ATOM 711 C C . THR A 1 88 ? 7.969 12.072 -3.162 1.00 79.75 88 THR A C 1
ATOM 713 O O . THR A 1 88 ? 7.216 11.817 -2.228 1.00 79.75 88 THR A O 1
ATOM 716 N N . GLU A 1 89 ? 8.769 11.154 -3.700 1.00 78.62 89 GLU A N 1
ATOM 717 C CA . GLU A 1 89 ? 8.885 9.757 -3.284 1.00 78.62 89 GLU A CA 1
ATOM 718 C C . GLU A 1 89 ? 9.361 9.633 -1.839 1.00 78.62 89 GLU A C 1
ATOM 720 O O . GLU A 1 89 ? 8.723 8.957 -1.031 1.00 78.62 89 GLU A O 1
ATOM 725 N N . GLY A 1 90 ? 10.445 10.333 -1.491 1.00 79.69 90 GLY A N 1
ATOM 726 C CA . GLY A 1 90 ? 10.949 10.379 -0.122 1.00 79.69 90 GLY A CA 1
ATOM 727 C C . GLY A 1 90 ? 9.894 10.908 0.850 1.00 79.69 90 GLY A C 1
ATOM 728 O O . GLY A 1 90 ? 9.646 10.300 1.892 1.00 79.69 90 GLY A O 1
ATOM 729 N N . SER A 1 91 ? 9.213 11.993 0.474 1.00 83.31 91 SER A N 1
ATOM 730 C CA . SER A 1 91 ? 8.145 12.597 1.281 1.00 83.31 91 SER A CA 1
ATOM 731 C C . SER A 1 91 ? 6.960 11.643 1.464 1.00 83.31 91 SER A C 1
ATOM 733 O O . SER A 1 91 ? 6.463 11.482 2.578 1.00 83.31 91 SER A O 1
ATOM 735 N N . LEU A 1 92 ? 6.548 10.951 0.398 1.00 82.56 92 LEU A N 1
ATOM 736 C CA . LEU A 1 92 ? 5.480 9.956 0.435 1.00 82.56 92 LEU A CA 1
ATOM 737 C C . LEU A 1 92 ? 5.851 8.759 1.318 1.00 82.56 92 LEU A C 1
ATOM 739 O O . LEU A 1 92 ? 5.032 8.292 2.108 1.00 82.56 92 LEU A O 1
ATOM 743 N N . LYS A 1 93 ? 7.094 8.279 1.234 1.00 80.62 93 LYS A N 1
ATOM 744 C CA . LYS A 1 93 ? 7.595 7.182 2.068 1.00 80.62 93 LYS A CA 1
ATOM 745 C C . LYS A 1 93 ? 7.576 7.546 3.551 1.00 80.62 93 LYS A C 1
ATOM 747 O O . LYS A 1 93 ? 7.106 6.749 4.363 1.00 80.62 93 LYS A O 1
ATOM 752 N N . ILE A 1 94 ? 8.058 8.741 3.897 1.00 83.56 94 ILE A N 1
ATOM 753 C CA . ILE A 1 94 ? 8.032 9.255 5.274 1.00 83.56 94 ILE A CA 1
ATOM 754 C C . ILE A 1 94 ? 6.587 9.356 5.764 1.00 83.56 94 ILE A C 1
ATOM 756 O O . ILE A 1 94 ? 6.264 8.834 6.830 1.00 83.56 94 ILE A O 1
ATOM 760 N N . PHE A 1 95 ? 5.706 9.954 4.960 1.00 87.50 95 PHE A N 1
ATOM 761 C CA . PHE A 1 95 ? 4.289 10.079 5.283 1.00 87.50 95 PHE A CA 1
ATOM 762 C C . PHE A 1 95 ? 3.631 8.719 5.542 1.00 87.50 95 PHE A C 1
ATOM 764 O O . PHE A 1 95 ? 2.993 8.535 6.574 1.00 87.50 95 PHE A O 1
ATOM 771 N N . LEU A 1 96 ? 3.817 7.736 4.657 1.00 85.81 96 LEU A N 1
ATOM 772 C CA . LEU A 1 96 ? 3.221 6.405 4.809 1.00 85.81 96 LEU A CA 1
ATOM 773 C C . LEU A 1 96 ? 3.794 5.645 6.015 1.00 85.81 96 LEU A C 1
ATOM 775 O O . LEU A 1 96 ? 3.065 4.901 6.673 1.00 85.81 96 LEU A O 1
ATOM 779 N N . GLY A 1 97 ? 5.071 5.861 6.345 1.00 82.50 97 GLY A N 1
ATOM 780 C CA . GLY A 1 97 ? 5.682 5.365 7.580 1.00 82.50 97 GLY A CA 1
ATOM 781 C C . GLY A 1 97 ? 5.028 5.958 8.832 1.00 82.50 97 GLY A C 1
ATOM 782 O O . GLY A 1 97 ? 4.587 5.215 9.710 1.00 82.50 97 GLY A O 1
ATOM 783 N N . ASN A 1 98 ? 4.887 7.284 8.876 1.00 82.88 98 ASN A N 1
ATOM 784 C CA . ASN A 1 98 ? 4.236 7.996 9.979 1.00 82.88 98 ASN A CA 1
ATOM 785 C C . ASN A 1 98 ? 2.762 7.600 10.114 1.00 82.88 98 ASN A C 1
ATOM 787 O O . ASN A 1 98 ? 2.275 7.349 11.216 1.00 82.88 98 ASN A O 1
ATOM 791 N N . LEU A 1 99 ? 2.061 7.482 8.987 1.00 85.38 99 LEU A N 1
ATOM 792 C CA . LEU A 1 99 ? 0.672 7.056 8.946 1.00 85.38 99 LEU A CA 1
ATOM 793 C C . LEU A 1 99 ? 0.519 5.624 9.461 1.00 85.38 99 LEU A C 1
ATOM 795 O O . LEU A 1 99 ? -0.414 5.343 10.204 1.00 85.38 99 LEU A O 1
ATOM 799 N N . ARG A 1 100 ? 1.442 4.712 9.136 1.00 84.69 100 ARG A N 1
ATOM 800 C CA . ARG A 1 100 ? 1.428 3.353 9.695 1.00 84.69 100 ARG A CA 1
ATOM 801 C C . ARG A 1 100 ? 1.550 3.362 11.213 1.00 84.69 100 ARG A C 1
ATOM 803 O O . ARG A 1 100 ? 0.808 2.630 11.865 1.00 84.69 100 ARG A O 1
ATOM 810 N N . GLN A 1 101 ? 2.452 4.173 11.760 1.00 81.94 101 GLN A N 1
ATOM 811 C CA . GLN A 1 101 ? 2.580 4.304 13.207 1.00 81.94 101 GLN A CA 1
ATOM 812 C C . GLN A 1 101 ? 1.284 4.844 13.820 1.00 81.94 101 GLN A C 1
ATOM 814 O O . GLN A 1 101 ? 0.739 4.231 14.731 1.00 81.94 101 GLN A O 1
ATOM 819 N N . LEU A 1 102 ? 0.719 5.901 13.235 1.00 83.12 102 LEU A N 1
ATOM 820 C CA . LEU A 1 102 ? -0.560 6.456 13.669 1.00 83.12 102 LEU A CA 1
ATOM 821 C C . LEU A 1 102 ? -1.690 5.414 13.651 1.00 83.12 102 LEU A C 1
ATOM 823 O O . LEU A 1 102 ? -2.453 5.320 14.606 1.00 83.12 102 LEU A O 1
ATOM 827 N N . LEU A 1 103 ? -1.799 4.611 12.588 1.00 83.19 103 LEU A N 1
ATOM 828 C CA . LEU A 1 103 ? -2.827 3.571 12.492 1.00 83.19 103 LEU A CA 1
ATOM 829 C C . LEU A 1 103 ? -2.619 2.429 13.495 1.00 83.19 103 LEU A C 1
ATOM 831 O O . LEU A 1 103 ? -3.597 1.777 13.869 1.00 83.19 103 LEU A O 1
ATOM 835 N N . ASN A 1 104 ? -1.377 2.162 13.910 1.00 81.88 104 ASN A N 1
ATOM 836 C CA . ASN A 1 104 ? -1.063 1.207 14.974 1.00 81.88 104 ASN A CA 1
ATOM 837 C C . ASN A 1 104 ? -1.477 1.722 16.353 1.00 81.88 104 ASN A C 1
ATOM 839 O O . ASN A 1 104 ? -1.949 0.924 17.158 1.00 81.88 104 ASN A O 1
ATOM 843 N N . ASP A 1 105 ? -1.345 3.028 16.576 1.00 77.50 105 ASP A N 1
ATOM 844 C CA . ASP A 1 105 ? -1.677 3.690 17.839 1.00 77.50 105 ASP A CA 1
ATOM 845 C C . ASP A 1 105 ? -3.190 3.958 17.990 1.00 77.50 105 ASP A C 1
ATOM 847 O O . ASP A 1 105 ? -3.654 4.322 19.068 1.00 77.50 105 ASP A O 1
ATOM 851 N N . LEU A 1 106 ? -3.984 3.787 16.923 1.00 75.56 106 LEU A N 1
ATOM 852 C CA . LEU A 1 106 ? -5.431 4.006 16.962 1.00 75.56 106 LEU A CA 1
ATOM 853 C C . LEU A 1 106 ? -6.150 2.971 17.849 1.00 75.56 106 LEU A C 1
ATOM 855 O O . LEU A 1 106 ? -5.991 1.764 17.631 1.00 75.56 106 LEU A O 1
ATOM 859 N N . PRO A 1 107 ? -7.055 3.404 18.748 1.00 68.94 107 PRO A N 1
ATOM 860 C CA . PRO A 1 107 ? -7.918 2.491 19.488 1.00 68.94 107 PRO A CA 1
ATOM 861 C C . PRO A 1 107 ? -8.906 1.809 18.528 1.00 68.94 107 PRO A C 1
ATOM 863 O O . PRO A 1 107 ? -9.832 2.420 17.995 1.00 68.94 107 PRO A O 1
ATOM 866 N N . LEU A 1 108 ? -8.710 0.511 18.287 1.00 63.62 108 LEU A N 1
ATOM 867 C CA . LEU A 1 108 ? -9.483 -0.302 17.332 1.00 63.62 108 LEU A CA 1
ATOM 868 C C . LEU A 1 108 ? -10.850 -0.784 17.871 1.00 63.62 108 LEU A C 1
ATOM 870 O O . LEU A 1 108 ? -11.429 -1.748 17.348 1.00 63.62 108 LEU A O 1
ATOM 874 N N . GLU A 1 109 ? -11.355 -0.158 18.935 1.00 59.88 109 GLU A N 1
ATOM 875 C CA . GLU A 1 109 ? -12.556 -0.604 19.648 1.00 59.88 109 GLU A CA 1
ATOM 876 C C . GLU A 1 109 ? -13.839 -0.547 18.795 1.00 59.88 109 GLU A C 1
ATOM 878 O O . GLU A 1 109 ? -14.606 -1.517 18.831 1.00 59.88 109 GLU A O 1
ATOM 883 N N . PRO A 1 110 ? -14.046 0.441 17.903 1.00 73.12 110 PRO A N 1
ATOM 884 C CA . PRO A 1 110 ? -15.095 0.360 16.895 1.00 73.12 110 PRO A CA 1
ATOM 885 C C . PRO A 1 110 ? -14.735 -0.663 15.801 1.00 73.12 110 PRO A C 1
ATOM 887 O O . PRO A 1 110 ? -13.692 -0.537 15.148 1.00 73.12 110 PRO A O 1
ATOM 890 N N . PRO A 1 111 ? -15.589 -1.664 15.515 1.00 75.44 111 PRO A N 1
ATOM 891 C CA . PRO A 1 111 ? -15.365 -2.595 14.407 1.00 75.44 111 PRO A CA 1
ATOM 892 C C . PRO A 1 111 ? -15.236 -1.879 13.053 1.00 75.44 111 PRO A C 1
ATOM 894 O O . PRO A 1 111 ? -14.477 -2.336 12.201 1.00 75.44 111 PRO A O 1
ATOM 897 N N . GLN A 1 112 ? -15.887 -0.723 12.885 1.00 77.88 112 GLN A N 1
ATOM 898 C CA . GLN A 1 112 ? -15.776 0.123 11.696 1.0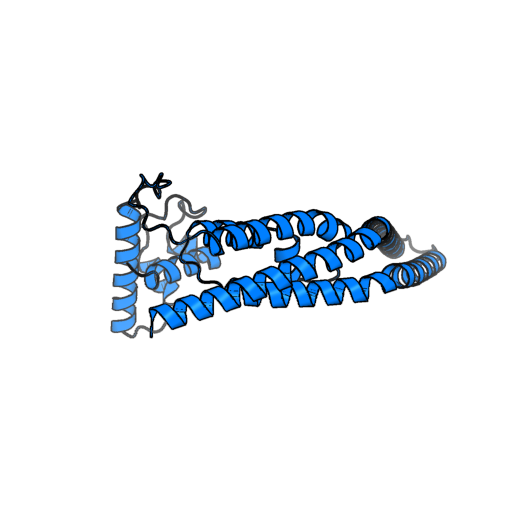0 77.88 112 GLN A CA 1
ATOM 899 C C . GLN A 1 112 ? -14.339 0.624 11.473 1.00 77.88 112 GLN A C 1
ATOM 901 O O . GLN A 1 112 ? -13.864 0.623 10.340 1.00 77.88 112 GLN A O 1
ATOM 906 N N . LEU A 1 113 ? -13.605 0.989 12.536 1.00 79.50 113 LEU A N 1
ATOM 907 C CA . LEU A 1 113 ? -12.199 1.404 12.416 1.00 79.50 113 LEU A CA 1
ATOM 908 C C . LEU A 1 113 ? -11.299 0.240 11.996 1.00 79.50 113 LEU A C 1
ATOM 910 O O . LEU A 1 113 ? -10.377 0.430 11.203 1.00 79.50 113 LEU A O 1
ATOM 914 N N . ARG A 1 114 ? -11.586 -0.979 12.469 1.00 79.75 114 ARG A N 1
ATOM 915 C CA . ARG A 1 114 ? -10.864 -2.188 12.035 1.00 79.75 114 ARG A CA 1
ATOM 916 C C . ARG A 1 114 ? -11.097 -2.509 10.564 1.00 79.75 114 ARG A C 1
ATOM 918 O O . ARG A 1 114 ? -10.148 -2.870 9.870 1.00 79.75 114 ARG A O 1
ATOM 925 N N . GLU A 1 115 ? -12.332 -2.380 10.090 1.00 84.19 115 GLU A N 1
ATOM 926 C CA . GLU A 1 115 ? -12.660 -2.586 8.677 1.00 84.19 115 GLU A CA 1
ATOM 927 C C . GLU A 1 115 ? -11.958 -1.552 7.792 1.00 84.19 115 GLU A C 1
ATOM 929 O O . GLU A 1 115 ? -11.243 -1.937 6.866 1.00 84.19 115 GLU A O 1
ATOM 934 N N . LEU A 1 116 ? -12.060 -0.265 8.137 1.00 84.12 116 LEU A N 1
ATOM 935 C CA . LEU A 1 116 ? -11.395 0.821 7.411 1.00 84.12 116 LEU A CA 1
ATOM 936 C C . LEU A 1 116 ? -9.873 0.648 7.380 1.00 84.12 116 LEU A C 1
ATOM 938 O O . LEU A 1 116 ? -9.259 0.799 6.324 1.00 84.12 116 LEU A O 1
ATOM 942 N N . ARG A 1 117 ? -9.259 0.250 8.500 1.00 85.25 117 ARG A N 1
ATOM 943 C CA . ARG A 1 117 ? -7.826 -0.060 8.549 1.00 85.25 117 ARG A CA 1
ATOM 944 C C . ARG A 1 117 ? -7.458 -1.221 7.623 1.00 85.25 117 ARG A C 1
ATOM 946 O O . ARG A 1 117 ? -6.483 -1.121 6.884 1.00 85.25 117 ARG A O 1
ATOM 953 N N . SER A 1 118 ? -8.242 -2.301 7.616 1.00 84.44 118 SER A N 1
ATOM 954 C CA . SER A 1 118 ? -7.991 -3.431 6.712 1.00 84.44 118 SER A CA 1
ATOM 955 C C . SER A 1 118 ? -8.107 -3.027 5.240 1.00 84.44 118 SER A C 1
ATOM 957 O O . SER A 1 118 ? -7.371 -3.546 4.405 1.00 84.44 118 SER A O 1
ATOM 959 N N . GLU A 1 119 ? -9.016 -2.111 4.906 1.00 87.00 119 GLU A N 1
ATOM 960 C CA . GLU A 1 119 ? -9.137 -1.571 3.552 1.00 87.00 119 GLU A CA 1
ATOM 961 C C . GLU A 1 119 ? -7.934 -0.710 3.160 1.00 87.00 119 GLU A C 1
ATOM 963 O O . GLU A 1 119 ? -7.439 -0.861 2.045 1.00 87.00 119 GLU A O 1
ATOM 968 N N . VAL A 1 120 ? -7.416 0.118 4.075 1.00 86.62 120 VAL A N 1
ATOM 969 C CA . VAL A 1 120 ? -6.161 0.863 3.871 1.00 86.62 120 VAL A CA 1
ATOM 970 C C . VAL A 1 120 ? -4.992 -0.091 3.621 1.00 86.62 120 VAL A C 1
ATOM 972 O O . VAL A 1 120 ? -4.246 0.086 2.662 1.00 86.62 120 VAL A O 1
ATOM 975 N N . GLU A 1 121 ? -4.871 -1.154 4.419 1.00 86.31 121 GLU A N 1
ATOM 976 C CA . GLU A 1 121 ? -3.789 -2.140 4.296 1.00 86.31 121 GLU A CA 1
ATOM 977 C C . GLU A 1 121 ? -3.822 -2.936 2.976 1.00 86.31 121 GLU A C 1
ATOM 979 O O . GLU A 1 121 ? -2.816 -3.530 2.582 1.00 86.31 121 GLU A O 1
ATOM 984 N N . ARG A 1 122 ? -4.963 -2.950 2.274 1.00 85.94 122 ARG A N 1
ATOM 985 C CA . ARG A 1 122 ? -5.117 -3.606 0.965 1.00 85.94 122 ARG A CA 1
ATOM 986 C C . ARG A 1 122 ? -4.703 -2.736 -0.216 1.00 85.94 122 ARG A C 1
ATOM 988 O O . ARG A 1 122 ? -4.544 -3.305 -1.297 1.00 85.94 122 ARG A O 1
ATOM 995 N N . LEU A 1 123 ? -4.557 -1.423 -0.036 1.00 84.88 123 LEU A N 1
ATOM 996 C CA . LEU A 1 123 ? -4.152 -0.520 -1.113 1.00 84.88 123 LEU A CA 1
ATOM 997 C C . LEU A 1 123 ? -2.737 -0.866 -1.600 1.00 84.88 123 LEU A C 1
ATOM 999 O O . LEU A 1 123 ? -1.879 -1.268 -0.810 1.00 84.88 123 LEU A O 1
ATOM 1003 N N . GLU A 1 124 ? -2.475 -0.698 -2.895 1.00 80.38 124 GLU A N 1
ATOM 1004 C CA . GLU A 1 124 ? -1.166 -1.008 -3.482 1.00 80.38 124 GLU A CA 1
ATOM 1005 C C . GLU A 1 124 ? -0.097 -0.040 -2.969 1.00 80.38 124 GLU A C 1
ATOM 1007 O O . GLU A 1 124 ? 1.001 -0.478 -2.614 1.00 80.38 124 GLU A O 1
ATOM 1012 N N . VAL A 1 125 ? -0.461 1.238 -2.781 1.00 78.44 125 VAL A N 1
ATOM 1013 C CA . VAL A 1 125 ? 0.384 2.230 -2.084 1.00 78.44 125 VAL A CA 1
ATOM 1014 C C . VAL A 1 125 ? 0.834 1.738 -0.707 1.00 78.44 125 VAL A C 1
ATOM 1016 O O . VAL A 1 125 ? 1.968 1.970 -0.300 1.00 78.44 125 VAL A O 1
ATOM 1019 N N . TRP A 1 126 ? -0.010 0.986 0.006 1.00 80.88 126 TRP A N 1
ATOM 1020 C CA . TRP A 1 126 ? 0.335 0.461 1.323 1.00 80.88 126 TRP A CA 1
ATOM 1021 C C . TRP A 1 126 ? 1.260 -0.755 1.248 1.00 80.88 126 TRP A C 1
ATOM 1023 O O . TRP A 1 126 ? 2.202 -0.860 2.036 1.00 80.88 126 TRP A O 1
ATOM 1033 N N . LYS A 1 127 ? 1.034 -1.663 0.293 1.00 78.38 127 LYS A N 1
ATOM 1034 C CA . LYS A 1 127 ? 1.847 -2.879 0.112 1.00 78.38 127 LYS A CA 1
ATOM 1035 C C . LYS A 1 127 ? 3.258 -2.562 -0.379 1.00 78.38 127 LYS A C 1
ATOM 1037 O O . LYS A 1 127 ? 4.226 -3.090 0.165 1.00 78.38 127 LYS A O 1
ATOM 1042 N N . ARG A 1 128 ? 3.386 -1.673 -1.368 1.00 66.69 128 ARG A N 1
ATOM 1043 C CA . ARG A 1 128 ? 4.678 -1.339 -1.990 1.00 66.69 128 ARG A CA 1
ATOM 1044 C C . ARG A 1 128 ? 5.597 -0.523 -1.092 1.00 66.69 128 ARG A C 1
ATOM 1046 O O . ARG A 1 128 ? 6.809 -0.589 -1.258 1.00 66.69 128 ARG A O 1
ATOM 1053 N N . THR A 1 129 ? 5.068 0.121 -0.045 1.00 65.31 129 THR A N 1
ATOM 1054 C CA . THR A 1 129 ? 5.931 0.795 0.943 1.00 65.31 129 THR A CA 1
ATOM 1055 C C . THR A 1 129 ? 6.956 -0.113 1.623 1.00 65.31 129 THR A C 1
ATOM 1057 O O . THR A 1 129 ? 7.932 0.379 2.185 1.00 65.31 129 THR A O 1
ATOM 1060 N N . GLN A 1 130 ? 6.733 -1.430 1.589 1.00 57.09 130 GLN A N 1
ATOM 1061 C CA . GLN A 1 130 ? 7.587 -2.436 2.221 1.00 57.09 130 GLN A CA 1
ATOM 1062 C C . GLN A 1 130 ? 8.676 -2.986 1.285 1.00 57.09 130 GLN A C 1
ATOM 1064 O O . GLN A 1 130 ? 9.656 -3.550 1.766 1.00 57.09 130 GLN A O 1
ATOM 1069 N N . HIS A 1 131 ? 8.523 -2.809 -0.031 1.00 55.94 1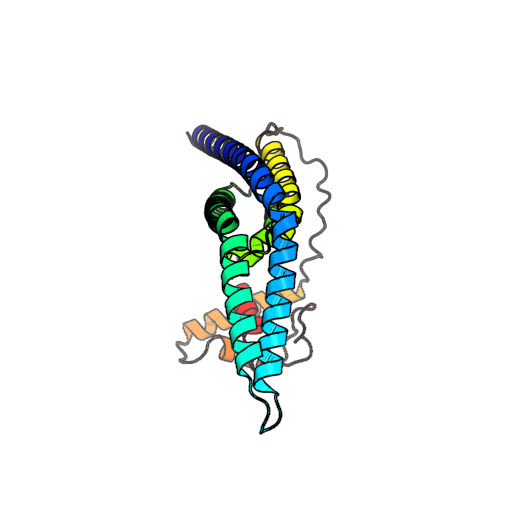31 HIS A N 1
ATOM 1070 C CA . HIS A 1 131 ? 9.394 -3.374 -1.060 1.00 55.94 131 HIS A CA 1
ATOM 1071 C C . HIS A 1 131 ? 9.600 -2.327 -2.163 1.00 55.94 131 HIS A C 1
ATOM 1073 O O . HIS A 1 131 ? 8.847 -2.281 -3.128 1.00 55.94 131 HIS A O 1
ATOM 1079 N N . PHE A 1 132 ? 10.591 -1.455 -1.991 1.00 50.06 132 PHE A N 1
ATOM 1080 C CA . PHE A 1 132 ? 11.032 -0.518 -3.032 1.00 50.06 132 PHE A CA 1
ATOM 1081 C C . PHE A 1 132 ? 12.150 -1.176 -3.858 1.00 50.06 132 PHE A C 1
ATOM 1083 O O . PHE A 1 132 ? 12.987 -1.875 -3.280 1.00 50.06 132 PHE A O 1
ATOM 1090 N N . PRO A 1 133 ? 12.155 -0.973 -5.186 1.00 52.78 133 PRO A N 1
ATOM 1091 C CA . PRO A 1 133 ? 12.471 0.341 -5.750 1.00 52.78 133 PRO A CA 1
ATOM 1092 C C . PRO A 1 133 ? 11.255 1.074 -6.340 1.00 52.78 133 PRO A C 1
ATOM 1094 O O . PRO A 1 133 ? 10.292 0.428 -6.734 1.00 52.78 133 PRO A O 1
ATOM 1097 N N . ALA A 1 134 ? 11.335 2.413 -6.337 1.00 52.50 134 ALA A N 1
ATOM 1098 C CA . ALA A 1 134 ? 10.484 3.419 -6.992 1.00 52.50 134 ALA A CA 1
ATOM 1099 C C . ALA A 1 134 ? 8.984 3.070 -7.157 1.00 52.50 134 ALA A C 1
ATOM 1101 O O . ALA A 1 134 ? 8.617 2.308 -8.052 1.00 52.50 134 ALA A O 1
ATOM 1102 N N . PRO A 1 135 ? 8.062 3.660 -6.374 1.00 56.66 135 PRO A N 1
ATOM 1103 C CA . PRO A 1 135 ? 6.650 3.537 -6.629 1.00 56.66 135 PRO A CA 1
ATOM 1104 C C . PRO A 1 135 ? 6.374 4.321 -7.906 1.00 56.66 135 PRO A C 1
ATOM 1106 O O . PRO A 1 135 ? 6.620 5.525 -7.974 1.00 56.66 135 PRO A O 1
ATOM 1109 N N . ALA A 1 136 ? 5.827 3.635 -8.901 1.00 69.12 136 ALA A N 1
ATOM 1110 C CA . ALA A 1 136 ? 5.185 4.268 -10.037 1.00 69.12 136 ALA A CA 1
ATOM 1111 C C . ALA A 1 136 ? 4.241 5.376 -9.530 1.00 69.12 136 ALA A C 1
ATOM 1113 O O . ALA A 1 136 ? 3.218 5.094 -8.898 1.00 69.12 136 ALA A O 1
ATOM 1114 N N . MET A 1 137 ? 4.588 6.647 -9.760 1.00 75.62 137 MET A N 1
ATOM 1115 C CA . MET A 1 137 ? 3.839 7.786 -9.206 1.00 75.62 137 MET A CA 1
ATOM 1116 C C . MET A 1 137 ? 2.401 7.812 -9.724 1.00 75.62 137 MET A C 1
ATOM 1118 O O . MET A 1 137 ? 1.509 8.275 -9.020 1.00 75.62 137 MET A O 1
ATOM 1122 N N . TRP A 1 138 ? 2.149 7.249 -10.908 1.00 74.94 138 TRP A N 1
ATOM 1123 C CA . TRP A 1 138 ? 0.801 7.084 -11.454 1.00 74.94 138 TRP A CA 1
ATOM 1124 C C . TRP A 1 138 ? -0.059 6.080 -10.663 1.00 74.94 138 TRP A C 1
ATOM 1126 O O . TRP A 1 138 ? -1.273 6.247 -10.559 1.00 74.94 138 TRP A O 1
ATOM 1136 N N . GLU A 1 139 ? 0.533 5.046 -10.060 1.00 75.50 139 GLU A N 1
ATOM 1137 C CA . GLU A 1 139 ? -0.206 4.146 -9.165 1.00 75.50 139 GLU A CA 1
ATOM 1138 C C . GLU A 1 139 ? -0.522 4.844 -7.840 1.00 75.50 139 GLU A C 1
ATOM 1140 O O . GLU A 1 139 ? -1.605 4.666 -7.278 1.00 75.50 139 GLU A O 1
ATOM 1145 N N . MET A 1 140 ? 0.412 5.670 -7.353 1.00 80.88 140 MET A N 1
ATOM 1146 C CA . MET A 1 140 ? 0.208 6.480 -6.152 1.00 80.88 140 MET A CA 1
ATOM 1147 C C . MET A 1 140 ? -0.904 7.507 -6.382 1.00 80.88 140 MET A C 1
ATOM 1149 O O . MET A 1 140 ? -1.797 7.641 -5.551 1.00 80.88 140 MET A O 1
ATOM 1153 N N . GLU A 1 141 ? -0.916 8.172 -7.535 1.00 85.56 141 GLU A N 1
ATOM 1154 C CA . GLU A 1 141 ? -1.979 9.094 -7.943 1.00 85.56 141 GLU A CA 1
ATOM 1155 C C . GLU A 1 141 ? -3.369 8.446 -7.861 1.00 85.56 141 GLU A C 1
ATOM 1157 O O . GLU A 1 141 ? -4.319 9.070 -7.389 1.00 85.56 141 GLU A O 1
ATOM 1162 N N . ARG A 1 142 ? -3.486 7.173 -8.255 1.00 85.19 142 ARG A N 1
ATOM 1163 C CA . ARG A 1 142 ? -4.744 6.420 -8.185 1.00 85.19 142 ARG A CA 1
ATOM 1164 C C . ARG A 1 142 ? -5.162 6.097 -6.749 1.00 85.19 142 ARG A C 1
ATOM 1166 O O . ARG A 1 142 ? -6.338 6.222 -6.401 1.00 85.19 142 ARG A O 1
ATOM 1173 N N . ASP A 1 143 ? -4.226 5.637 -5.922 1.00 88.06 143 ASP A N 1
ATOM 1174 C CA . ASP A 1 143 ? -4.538 5.088 -4.600 1.00 88.06 143 ASP A CA 1
ATOM 1175 C C . ASP A 1 143 ? -4.628 6.166 -3.501 1.00 88.06 143 ASP A C 1
ATOM 1177 O O . ASP A 1 143 ? -5.403 6.009 -2.551 1.00 88.06 143 ASP A O 1
ATOM 1181 N N . LEU A 1 144 ? -3.895 7.281 -3.613 1.00 89.12 144 LEU A N 1
ATOM 1182 C CA . LEU A 1 144 ? -3.885 8.337 -2.591 1.00 89.12 144 LEU A CA 1
ATOM 1183 C C . LEU A 1 144 ? -5.268 8.975 -2.349 1.00 89.12 144 LEU A C 1
ATOM 1185 O O . LEU A 1 144 ? -5.608 9.176 -1.178 1.00 89.12 144 LEU A O 1
ATOM 1189 N N . PRO A 1 145 ? -6.112 9.261 -3.362 1.00 90.69 145 PRO A N 1
ATOM 1190 C CA . PRO A 1 145 ? -7.482 9.733 -3.141 1.00 90.69 145 PRO A CA 1
ATOM 1191 C C . PRO A 1 145 ? -8.354 8.721 -2.389 1.00 90.69 145 PRO A C 1
ATOM 1193 O O . PRO A 1 145 ? -9.241 9.092 -1.617 1.00 90.69 145 PRO A O 1
ATOM 1196 N N . ILE A 1 146 ? -8.118 7.422 -2.597 1.00 91.31 146 ILE A N 1
ATOM 1197 C CA . ILE A 1 146 ? -8.823 6.354 -1.878 1.00 91.31 146 ILE A CA 1
ATOM 1198 C C . ILE A 1 146 ? -8.381 6.355 -0.416 1.00 91.31 146 ILE A C 1
ATOM 1200 O O . ILE A 1 146 ? -9.236 6.362 0.469 1.00 91.31 146 ILE A O 1
ATOM 1204 N N . LEU A 1 147 ? -7.071 6.429 -0.168 1.00 90.44 147 LEU A N 1
ATOM 1205 C CA . LEU A 1 147 ? -6.506 6.548 1.172 1.00 90.44 147 LEU A CA 1
ATOM 1206 C C . LEU A 1 147 ? -7.116 7.735 1.927 1.00 90.44 147 LEU A C 1
ATOM 1208 O O . LEU A 1 147 ? -7.611 7.556 3.037 1.00 90.44 147 LEU A O 1
ATOM 1212 N N . GLY A 1 148 ? -7.183 8.913 1.301 1.00 88.69 148 GLY A N 1
ATOM 1213 C CA . GLY A 1 148 ? -7.739 10.116 1.925 1.00 88.69 148 GLY A CA 1
ATOM 1214 C C . GLY A 1 148 ? -9.199 9.957 2.335 1.00 88.69 148 GLY A C 1
ATOM 1215 O O . GLY A 1 148 ? -9.558 10.281 3.466 1.00 88.69 148 GLY A O 1
ATOM 1216 N N . ARG A 1 149 ? -10.029 9.357 1.472 1.00 91.12 149 ARG A N 1
ATOM 1217 C CA . ARG A 1 149 ? -11.428 9.044 1.811 1.00 91.12 149 ARG A CA 1
ATOM 1218 C C . ARG A 1 149 ? -11.544 8.083 2.994 1.00 91.12 149 ARG A C 1
ATOM 1220 O O . ARG A 1 149 ? -12.437 8.245 3.820 1.00 91.12 149 ARG A O 1
ATOM 1227 N N . LYS A 1 150 ? -10.656 7.089 3.098 1.00 90.50 150 LYS A N 1
ATOM 1228 C CA . LYS A 1 150 ? -10.669 6.132 4.217 1.00 90.50 150 LYS A CA 1
ATOM 1229 C C . LYS A 1 150 ? -10.227 6.775 5.527 1.00 90.50 150 LYS A C 1
ATOM 1231 O O . LYS A 1 150 ? -10.888 6.556 6.536 1.00 90.50 150 LYS A O 1
ATOM 1236 N N . LEU A 1 151 ? -9.188 7.610 5.512 1.00 91.12 151 LEU A 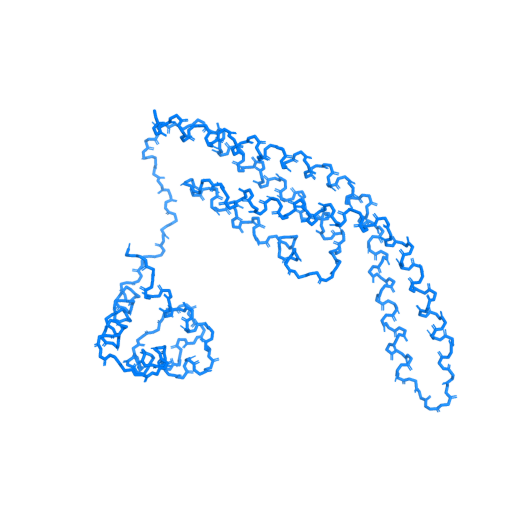N 1
ATOM 1237 C CA . LEU A 1 151 ? -8.768 8.361 6.700 1.00 91.12 151 LEU A CA 1
ATOM 1238 C C . LEU A 1 151 ? -9.861 9.327 7.173 1.00 91.12 151 LEU A C 1
ATOM 1240 O O . LEU A 1 151 ? -10.128 9.407 8.370 1.00 91.12 151 LEU A O 1
ATOM 1244 N N . GLN A 1 152 ? -10.547 9.993 6.241 1.00 90.81 152 GLN A N 1
ATOM 1245 C CA . GLN A 1 152 ? -11.689 10.852 6.552 1.00 90.81 152 GLN A CA 1
ATOM 1246 C C . GLN A 1 152 ? -12.834 10.064 7.211 1.00 90.81 152 GLN A C 1
ATOM 1248 O O . GLN A 1 152 ? -13.352 10.484 8.241 1.00 90.81 152 GLN A O 1
ATOM 1253 N N . ALA A 1 153 ? -13.172 8.882 6.689 1.00 88.75 153 ALA A N 1
ATOM 1254 C CA . ALA A 1 153 ? -14.176 8.011 7.302 1.00 88.75 153 ALA A CA 1
ATOM 1255 C C . ALA A 1 153 ? -13.762 7.537 8.710 1.00 88.75 153 ALA A C 1
ATOM 1257 O O . ALA A 1 153 ? -14.596 7.439 9.608 1.00 88.75 153 ALA A O 1
ATOM 1258 N N . MET A 1 154 ? -12.469 7.271 8.940 1.00 87.12 154 MET A N 1
ATOM 1259 C CA . MET A 1 154 ? -11.963 6.932 10.278 1.00 87.12 154 MET A CA 1
ATOM 1260 C C . MET A 1 154 ? -12.112 8.112 11.245 1.00 87.12 154 MET A C 1
ATOM 1262 O O . MET A 1 154 ? -12.508 7.922 12.395 1.00 87.12 154 MET A O 1
ATOM 1266 N N . LEU A 1 155 ? -11.844 9.331 10.773 1.00 89.00 155 LEU A N 1
ATOM 1267 C CA . LEU A 1 155 ? -12.022 10.554 11.549 1.00 89.00 155 LEU A CA 1
ATOM 1268 C C . LEU A 1 155 ? -13.492 10.767 11.934 1.00 89.00 155 LEU A C 1
ATOM 1270 O O . LEU A 1 155 ? -13.775 11.091 13.083 1.00 89.00 155 LEU A O 1
ATOM 1274 N N . GLU A 1 156 ? -14.427 10.538 11.015 1.00 88.94 156 GLU A N 1
ATOM 1275 C CA . GLU A 1 156 ? -15.868 10.637 11.283 1.00 88.94 156 GLU A CA 1
ATOM 1276 C C . GLU A 1 156 ? -16.327 9.648 12.359 1.00 88.94 156 GLU A C 1
ATOM 1278 O O . GLU A 1 156 ? -17.053 10.030 13.276 1.00 88.94 156 GLU A O 1
ATOM 1283 N N . VAL A 1 157 ? -15.843 8.401 12.316 1.00 85.44 157 VAL A N 1
ATOM 1284 C CA . VAL A 1 157 ? -16.136 7.394 13.350 1.00 85.44 157 VAL A CA 1
ATOM 1285 C C . VAL A 1 157 ? -15.599 7.825 14.718 1.00 85.44 157 VAL A C 1
ATOM 1287 O O . VAL A 1 157 ? -16.266 7.629 15.732 1.00 85.44 157 VAL A O 1
ATOM 1290 N N . LEU A 1 158 ? -14.412 8.434 14.762 1.00 83.00 158 LEU A N 1
ATOM 1291 C CA . LEU A 1 158 ? -13.822 8.938 16.004 1.00 83.00 158 LEU A CA 1
ATOM 1292 C C . LEU A 1 158 ? -14.508 10.201 16.532 1.00 83.00 158 LEU A C 1
ATOM 1294 O O . LEU A 1 158 ? -14.495 10.417 17.743 1.00 83.00 158 LEU A O 1
ATOM 1298 N N . LEU A 1 159 ? -15.089 11.028 15.663 1.00 83.19 159 LEU A N 1
ATOM 1299 C CA . LEU A 1 159 ? -15.816 12.246 16.034 1.00 83.19 159 LEU A CA 1
ATOM 1300 C C . LEU A 1 159 ? -17.279 11.988 16.391 1.00 83.19 159 LEU A C 1
ATOM 1302 O O . LEU A 1 159 ? -17.880 12.819 17.072 1.00 83.19 159 LEU A O 1
ATOM 1306 N N . ALA A 1 160 ? -17.848 10.863 15.952 1.00 79.00 160 ALA A N 1
ATOM 1307 C CA . ALA A 1 160 ? -19.204 10.490 16.311 1.00 79.00 160 ALA A CA 1
ATOM 1308 C C . ALA A 1 160 ? -19.334 10.488 17.846 1.00 79.00 160 ALA A C 1
ATOM 1310 O O . ALA A 1 160 ? -18.517 9.841 18.524 1.00 79.00 160 ALA A O 1
ATOM 1311 N N . PRO A 1 161 ? -20.317 11.219 18.413 1.00 62.66 161 PRO A N 1
ATOM 1312 C CA . PRO A 1 161 ? -20.568 11.161 19.841 1.00 62.66 161 PRO A CA 1
ATOM 1313 C C . PRO A 1 161 ? -20.752 9.692 20.201 1.00 62.66 161 PRO A C 1
ATOM 1315 O O . PRO A 1 161 ? -21.437 8.963 19.476 1.00 62.66 161 PRO A O 1
ATOM 1318 N N . SER A 1 162 ? -20.097 9.249 21.279 1.00 56.62 162 SER A N 1
ATOM 1319 C CA . SER A 1 162 ? -20.381 7.955 21.896 1.00 56.62 162 SER A CA 1
ATOM 1320 C C . SER A 1 162 ? -21.822 8.016 22.382 1.00 56.62 162 SER A C 1
ATOM 1322 O O . SER A 1 162 ? -22.096 8.338 23.530 1.00 56.62 162 SER A O 1
ATOM 1324 N N . SER A 1 163 ? -22.754 7.832 21.461 1.00 41.22 163 SER A N 1
ATOM 1325 C CA . SER A 1 163 ? -24.149 7.682 21.767 1.00 41.22 163 SER A CA 1
ATOM 1326 C C . SER A 1 163 ? -24.220 6.447 22.646 1.00 41.22 163 SER A C 1
ATOM 1328 O O . SER A 1 163 ? -23.861 5.352 22.201 1.00 41.22 163 SER A O 1
ATOM 1330 N N . ASP A 1 164 ? -24.681 6.627 23.881 1.00 44.19 164 ASP A N 1
ATOM 1331 C CA . ASP A 1 164 ? -25.328 5.589 24.680 1.00 44.19 164 ASP A CA 1
ATOM 1332 C C . ASP A 1 164 ? -26.598 5.102 23.943 1.00 44.19 164 ASP A C 1
ATOM 1334 O O . ASP A 1 164 ? -27.722 5.172 24.424 1.00 44.19 164 ASP A O 1
ATOM 1338 N N . THR A 1 165 ? -26.425 4.615 22.719 1.00 39.19 165 THR A N 1
ATOM 1339 C CA . THR A 1 165 ? -27.363 3.781 21.985 1.00 39.19 165 THR A CA 1
ATOM 1340 C C . THR A 1 165 ? -26.887 2.372 22.260 1.00 39.19 165 THR A C 1
ATOM 1342 O O . THR A 1 165 ? -25.861 1.933 21.744 1.00 39.19 165 THR A O 1
ATOM 1345 N N . VAL A 1 166 ? -27.512 1.718 23.239 1.00 38.19 166 VAL A N 1
ATOM 1346 C CA . VAL A 1 166 ? -28.638 0.813 22.981 1.00 38.19 166 VAL A CA 1
ATOM 1347 C C . VAL A 1 166 ? -28.221 -0.187 21.922 1.00 38.19 166 VAL A C 1
ATOM 1349 O O . VAL A 1 166 ? -27.922 0.182 20.791 1.00 38.19 166 VAL A O 1
ATOM 1352 N N . ALA A 1 167 ? -28.233 -1.457 22.312 1.00 38.75 167 ALA A N 1
ATOM 1353 C CA . ALA A 1 167 ? -28.179 -2.612 21.440 1.00 38.75 167 ALA A CA 1
ATOM 1354 C C . ALA A 1 167 ? -29.256 -2.529 20.334 1.00 38.75 167 ALA A C 1
ATOM 1356 O O . ALA A 1 167 ? -30.253 -3.239 20.354 1.00 38.75 167 ALA A O 1
ATOM 1357 N N . GLY A 1 168 ? -29.069 -1.648 19.354 1.00 29.58 168 GLY A N 1
ATOM 1358 C CA . GLY A 1 168 ? -29.698 -1.729 18.055 1.00 29.58 168 GLY A CA 1
ATOM 1359 C C . GLY A 1 168 ? -29.160 -2.996 17.410 1.00 29.58 168 GLY A C 1
ATOM 1360 O O . GLY A 1 168 ? -27.980 -3.317 17.605 1.00 29.58 168 GLY A O 1
ATOM 1361 N N . PRO A 1 169 ? -30.010 -3.770 16.720 1.00 36.72 169 PRO A N 1
ATOM 1362 C CA . PRO A 1 169 ? -29.671 -5.114 16.313 1.00 36.72 169 PRO A CA 1
ATOM 1363 C C . PRO A 1 169 ? -28.414 -5.030 15.467 1.00 36.72 169 PRO A C 1
ATOM 1365 O O . PRO A 1 169 ? -28.426 -4.534 14.338 1.00 36.72 169 PRO A O 1
ATOM 1368 N N . GLN A 1 170 ? -27.311 -5.518 16.037 1.00 39.81 170 GLN A N 1
ATOM 1369 C CA . GLN A 1 170 ? -26.154 -5.888 15.266 1.00 39.81 170 GLN A CA 1
ATOM 1370 C C . GLN A 1 170 ? -26.725 -6.763 14.150 1.00 39.81 170 GLN A C 1
ATOM 1372 O O . GLN A 1 170 ? -27.091 -7.916 14.390 1.00 39.81 170 GLN A O 1
ATOM 1377 N N . LYS A 1 171 ? -26.730 -6.269 12.909 1.00 39.53 171 LYS A N 1
ATOM 1378 C CA . LYS A 1 171 ? -26.438 -7.157 11.792 1.00 39.53 171 LYS A CA 1
ATOM 1379 C C . LYS A 1 171 ? -25.004 -7.601 12.033 1.00 39.53 171 LYS A C 1
ATOM 1381 O O . LYS A 1 171 ? -24.060 -7.132 11.406 1.00 39.53 171 LYS A O 1
ATOM 1386 N N . ARG A 1 172 ? -24.851 -8.510 13.005 1.00 40.62 172 ARG A N 1
ATOM 1387 C CA . ARG A 1 172 ? -23.793 -9.489 13.027 1.00 40.62 172 ARG A CA 1
ATOM 1388 C C . ARG A 1 172 ? -23.860 -10.013 11.606 1.00 40.62 172 ARG A C 1
ATOM 1390 O O . ARG A 1 172 ? -24.786 -10.743 11.260 1.00 40.62 172 ARG A O 1
ATOM 1397 N N . ARG A 1 173 ? -22.892 -9.634 10.769 1.00 39.84 173 ARG A N 1
ATOM 1398 C CA . ARG A 1 173 ? -22.332 -10.640 9.881 1.00 39.84 173 ARG A CA 1
ATOM 1399 C C . ARG A 1 173 ? -22.060 -11.779 10.833 1.00 39.84 173 ARG A C 1
ATOM 1401 O O . ARG A 1 173 ? -21.176 -11.660 11.683 1.00 39.84 173 ARG A O 1
ATOM 1408 N N . GLN A 1 174 ? -22.967 -12.752 10.842 1.00 35.53 174 GLN A N 1
ATOM 1409 C CA . GLN A 1 174 ? -22.784 -13.954 11.612 1.00 35.53 174 GLN A CA 1
ATOM 1410 C C . GLN A 1 174 ? -21.385 -14.376 11.195 1.00 35.53 174 GLN A C 1
ATOM 1412 O O . GLN A 1 174 ? -21.144 -14.629 10.012 1.00 35.53 174 GLN A O 1
ATOM 1417 N N . LYS A 1 175 ? -20.426 -14.326 12.135 1.00 43.09 175 LYS A N 1
ATOM 1418 C CA . LYS A 1 175 ? -19.250 -15.172 11.990 1.00 43.09 175 LYS A CA 1
ATOM 1419 C C . LYS A 1 175 ? -19.870 -16.506 11.593 1.00 43.09 175 LYS A C 1
ATOM 1421 O O . LYS A 1 175 ? -20.776 -16.922 12.329 1.00 43.09 175 LYS A O 1
ATOM 1426 N N . PRO A 1 176 ? -19.516 -17.082 10.428 1.00 44.69 176 PRO A N 1
ATOM 1427 C CA . PRO A 1 176 ? -20.024 -18.400 10.092 1.00 44.69 176 PRO A CA 1
ATOM 1428 C C . PRO A 1 176 ? -19.852 -19.225 11.366 1.00 44.69 176 PRO A C 1
ATOM 1430 O O . PRO A 1 176 ? -18.790 -19.070 11.992 1.00 44.69 176 PRO A O 1
ATOM 1433 N N . PRO A 1 177 ? -20.920 -19.895 11.843 1.00 48.47 177 PRO A N 1
ATOM 1434 C CA . PRO A 1 177 ? -20.918 -20.557 13.140 1.00 48.47 177 PRO A CA 1
ATOM 1435 C C . PRO A 1 177 ? -19.572 -21.246 13.280 1.00 48.47 177 PRO A C 1
ATOM 1437 O O . PRO A 1 177 ? -19.161 -21.940 12.348 1.00 48.47 177 PRO A O 1
ATOM 1440 N N . VAL A 1 178 ? -18.820 -20.891 14.333 1.00 55.78 178 VAL A N 1
ATOM 1441 C CA . VAL A 1 178 ? -17.480 -21.446 14.528 1.00 55.78 178 VAL A CA 1
ATOM 1442 C C . VAL A 1 178 ? -17.702 -22.939 14.539 1.00 55.78 178 VAL A C 1
ATOM 1444 O O . VAL A 1 178 ? -18.347 -23.439 15.455 1.00 55.78 178 VAL A O 1
ATOM 1447 N N . ASP A 1 179 ? -17.273 -23.587 13.460 1.00 61.09 179 ASP A N 1
ATOM 1448 C CA . ASP A 1 179 ? -17.537 -24.993 13.237 1.00 61.09 179 ASP A CA 1
ATOM 1449 C C . ASP A 1 179 ? -17.076 -25.721 14.507 1.00 61.09 179 ASP A C 1
ATOM 1451 O O . ASP A 1 179 ? -15.893 -25.582 14.858 1.00 61.09 179 ASP A O 1
ATOM 1455 N N . PRO A 1 180 ? -17.983 -26.385 15.255 1.00 66.00 180 PRO A N 1
ATOM 1456 C CA . PRO A 1 180 ? -17.645 -27.044 16.517 1.00 66.00 180 PRO A CA 1
ATOM 1457 C C . PRO A 1 180 ? -16.411 -27.932 16.356 1.00 66.00 180 PRO A C 1
ATOM 1459 O O . PRO A 1 180 ? -15.515 -27.942 17.199 1.00 66.00 180 PRO A O 1
ATOM 1462 N N . HIS A 1 181 ? -16.291 -28.530 15.172 1.00 69.31 181 HIS A N 1
ATOM 1463 C CA . HIS A 1 181 ? -15.174 -29.353 14.770 1.00 69.31 181 HIS A CA 1
ATOM 1464 C C . HIS A 1 181 ? -13.815 -28.611 14.798 1.00 69.31 181 HIS A C 1
ATOM 1466 O O . HIS A 1 181 ? -12.789 -29.164 15.195 1.00 69.31 181 HIS A O 1
ATOM 1472 N N . ILE A 1 182 ? -13.759 -27.331 14.407 1.00 79.38 182 ILE A N 1
ATOM 1473 C CA . ILE A 1 182 ? -12.517 -26.532 14.451 1.00 79.38 182 ILE A CA 1
ATOM 1474 C C . ILE A 1 182 ? -12.133 -26.194 15.895 1.00 79.38 182 ILE A C 1
ATOM 1476 O O . ILE A 1 182 ? -10.942 -26.107 16.207 1.00 79.38 182 ILE A O 1
ATOM 1480 N N . VAL A 1 183 ? -13.117 -25.977 16.771 1.00 80.50 183 VAL A N 1
ATOM 1481 C CA . VAL A 1 183 ? -12.869 -25.719 18.197 1.00 80.50 183 VAL A CA 1
ATOM 1482 C C . VAL A 1 183 ? -12.241 -26.949 18.843 1.00 80.50 183 VAL A C 1
ATOM 1484 O O . VAL A 1 183 ? -11.225 -26.819 19.529 1.00 80.50 183 VAL A O 1
ATOM 1487 N N . ASP A 1 184 ? -12.788 -28.128 18.551 1.00 81.75 184 ASP A N 1
ATOM 1488 C CA . ASP A 1 184 ? -12.291 -29.417 19.037 1.00 81.75 184 ASP A CA 1
ATOM 1489 C C . ASP A 1 184 ? -10.879 -29.700 18.533 1.00 81.75 184 ASP A C 1
ATOM 1491 O O . ASP A 1 184 ? -9.986 -30.024 19.312 1.00 81.75 184 ASP A O 1
ATOM 1495 N N . LEU A 1 185 ? -10.625 -29.443 17.252 1.00 85.06 185 LEU A N 1
ATOM 1496 C CA . LEU A 1 185 ? -9.298 -29.593 16.669 1.00 85.06 185 LEU A CA 1
ATOM 1497 C C . LEU A 1 185 ? -8.264 -28.646 17.304 1.00 85.06 185 LEU A C 1
ATOM 1499 O O . LEU A 1 185 ? -7.145 -29.056 17.605 1.00 85.06 185 LEU A O 1
ATOM 1503 N N . LYS A 1 186 ? -8.618 -27.377 17.557 1.00 87.19 186 LYS A N 1
ATOM 1504 C CA . LYS A 1 186 ? -7.727 -26.431 18.260 1.00 87.19 186 LYS A CA 1
ATOM 1505 C C . LYS A 1 186 ? -7.509 -26.800 19.727 1.00 87.19 186 LYS A C 1
ATOM 1507 O O . LYS A 1 186 ? -6.487 -26.424 20.299 1.00 87.19 186 LYS A O 1
ATOM 1512 N N . ARG A 1 187 ? -8.478 -27.460 20.361 1.00 86.88 187 ARG A N 1
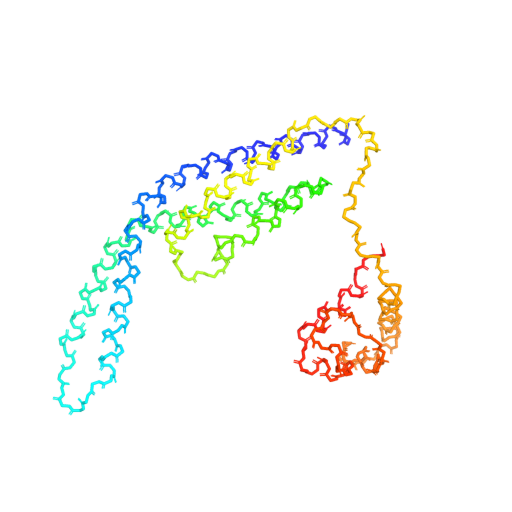ATOM 1513 C CA . ARG A 1 187 ? -8.345 -27.998 21.719 1.00 86.88 187 ARG A CA 1
ATOM 1514 C C . ARG A 1 187 ? -7.326 -29.135 21.729 1.00 86.88 187 ARG A C 1
ATOM 1516 O O . ARG A 1 187 ? -6.353 -29.048 22.464 1.00 86.88 187 ARG A O 1
ATOM 1523 N N . LEU A 1 188 ? -7.473 -30.088 20.811 1.00 88.44 188 LEU A N 1
ATOM 1524 C CA . LEU A 1 188 ? -6.570 -31.226 20.654 1.00 88.44 188 LEU A CA 1
ATOM 1525 C C . LEU A 1 188 ? -5.122 -30.789 20.369 1.00 88.44 188 LEU A C 1
ATOM 1527 O O . LEU A 1 188 ? -4.176 -31.300 20.960 1.00 88.44 188 LEU A O 1
ATOM 1531 N N . VAL A 1 189 ? -4.934 -29.782 19.508 1.00 89.75 189 VAL A N 1
ATOM 1532 C CA . VAL A 1 189 ? -3.606 -29.198 19.234 1.00 89.75 189 VAL A CA 1
ATOM 1533 C C . VAL A 1 189 ? -2.965 -28.627 20.503 1.00 89.75 189 VAL A C 1
ATOM 1535 O O . VAL A 1 189 ? -1.759 -28.780 20.698 1.00 89.75 189 VAL A O 1
ATOM 1538 N N . ARG A 1 190 ? -3.755 -27.971 21.362 1.00 89.06 190 ARG A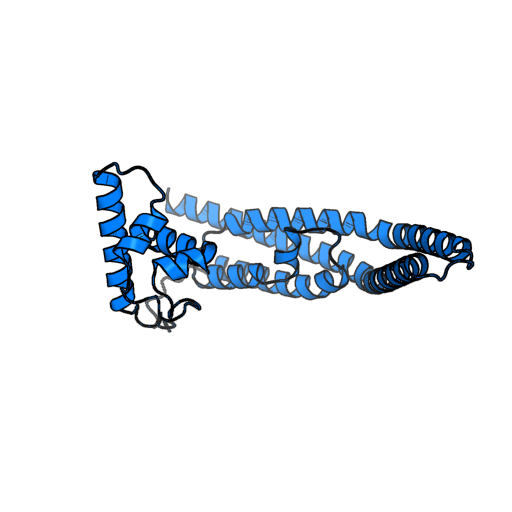 N 1
ATOM 1539 C CA . ARG A 1 190 ? -3.278 -27.412 22.635 1.00 89.06 190 ARG A CA 1
ATOM 1540 C C . ARG A 1 190 ? -2.936 -28.506 23.639 1.00 89.06 190 ARG A C 1
ATOM 1542 O O . ARG A 1 190 ? -1.859 -28.449 24.217 1.00 89.06 190 ARG A O 1
ATOM 1549 N N . GLU A 1 191 ? -3.780 -29.525 23.763 1.00 88.00 191 GLU A N 1
ATOM 1550 C CA . GLU A 1 191 ? -3.511 -30.700 24.602 1.00 88.00 191 GLU A CA 1
ATOM 1551 C C . GLU A 1 191 ? -2.200 -31.387 24.188 1.00 88.00 191 GLU A C 1
ATOM 1553 O O . GLU A 1 191 ? -1.334 -31.648 25.022 1.00 88.00 191 GLU A O 1
ATOM 1558 N N . PHE A 1 192 ? -1.980 -31.589 22.885 1.00 89.44 192 PHE A N 1
ATOM 1559 C CA . PHE A 1 192 ? -0.726 -32.161 22.391 1.00 89.44 192 PHE A CA 1
ATOM 1560 C C . PHE A 1 192 ? 0.479 -31.263 22.645 1.00 89.44 192 PHE A C 1
ATOM 1562 O O . PHE A 1 192 ? 1.540 -31.774 23.000 1.00 89.44 192 PHE A O 1
ATOM 1569 N N . TYR A 1 193 ? 0.333 -29.951 22.472 1.00 88.62 193 TYR A N 1
ATOM 1570 C CA . TYR A 1 193 ? 1.395 -28.997 22.771 1.00 88.62 193 TYR A CA 1
ATOM 1571 C C . TYR A 1 193 ? 1.788 -29.025 24.255 1.00 88.62 193 TYR A C 1
ATOM 1573 O O . TYR A 1 193 ? 2.977 -29.110 24.571 1.00 88.62 193 TYR A O 1
ATOM 1581 N N . GLU A 1 194 ? 0.808 -29.005 25.159 1.00 87.12 194 GLU A N 1
ATOM 1582 C CA . GLU A 1 194 ? 1.031 -29.083 26.605 1.00 87.12 194 GLU A CA 1
ATOM 1583 C C . GLU A 1 194 ? 1.701 -30.404 26.999 1.00 87.12 194 GLU A C 1
ATOM 1585 O O . GLU A 1 194 ? 2.677 -30.396 27.748 1.00 87.12 194 GLU A O 1
ATOM 1590 N N . ASP A 1 195 ? 1.251 -31.530 26.443 1.00 86.69 195 ASP A N 1
ATOM 1591 C CA . ASP A 1 195 ? 1.847 -32.845 26.684 1.00 86.69 195 ASP A CA 1
ATOM 1592 C C . ASP A 1 195 ? 3.293 -32.948 26.190 1.00 86.69 195 ASP A C 1
ATOM 1594 O O . ASP A 1 195 ? 4.155 -33.451 26.911 1.00 86.69 195 ASP A O 1
ATOM 1598 N N . ILE A 1 196 ? 3.578 -32.478 24.971 1.00 85.56 196 ILE A N 1
ATOM 1599 C CA . ILE A 1 196 ? 4.933 -32.494 24.394 1.00 85.56 196 ILE A CA 1
ATOM 1600 C C . ILE A 1 196 ? 5.871 -31.633 25.245 1.00 85.56 196 ILE A C 1
ATOM 1602 O O . ILE A 1 196 ? 6.983 -32.061 25.565 1.00 85.56 196 ILE A O 1
ATOM 1606 N N . THR A 1 197 ? 5.399 -30.454 25.661 1.00 83.06 197 THR A N 1
ATOM 1607 C CA . THR A 1 197 ? 6.160 -29.531 26.511 1.00 83.06 197 THR A CA 1
ATOM 1608 C C . THR A 1 197 ? 6.411 -30.137 27.895 1.00 83.06 197 THR A C 1
ATOM 1610 O O . THR A 1 197 ? 7.534 -30.080 28.392 1.00 83.06 197 THR A O 1
ATOM 1613 N N . ARG A 1 198 ? 5.409 -30.799 28.492 1.00 83.62 198 ARG A N 1
ATOM 1614 C CA . ARG A 1 198 ? 5.518 -31.475 29.797 1.00 83.62 198 ARG A CA 1
ATOM 1615 C C . ARG A 1 198 ? 6.474 -32.670 29.765 1.00 83.62 198 ARG A C 1
ATOM 1617 O O . ARG A 1 198 ? 7.170 -32.918 30.742 1.00 83.62 198 ARG A O 1
ATOM 1624 N N . GLN A 1 199 ? 6.524 -33.405 28.654 1.00 77.19 199 GLN A N 1
ATOM 1625 C CA . GLN A 1 199 ? 7.404 -34.568 28.488 1.00 77.19 199 GLN A CA 1
ATOM 1626 C C . GLN A 1 199 ? 8.862 -34.200 28.165 1.00 77.19 199 GLN A C 1
ATOM 1628 O O . GLN A 1 199 ? 9.704 -35.095 28.105 1.00 77.19 199 GLN A O 1
ATOM 1633 N N . GLY A 1 200 ? 9.177 -32.921 27.924 1.00 71.94 200 GLY A N 1
ATOM 1634 C CA . GLY A 1 200 ? 10.548 -32.460 27.677 1.00 71.94 200 GLY A CA 1
ATOM 1635 C C . GLY A 1 200 ? 11.217 -33.085 26.445 1.00 71.94 200 GLY A C 1
ATOM 1636 O O . GLY A 1 200 ? 12.446 -33.142 26.371 1.00 71.94 200 GLY A O 1
ATOM 1637 N N . ARG A 1 201 ? 10.433 -33.588 25.480 1.00 69.00 201 ARG A N 1
ATOM 1638 C CA . ARG A 1 201 ? 10.969 -34.241 24.277 1.00 69.00 201 ARG A CA 1
ATOM 1639 C C . ARG A 1 201 ? 11.694 -33.220 23.399 1.00 69.00 201 ARG A C 1
ATOM 1641 O O . ARG A 1 201 ? 11.127 -32.196 23.024 1.00 69.00 201 ARG A O 1
ATOM 1648 N N . ARG A 1 202 ? 12.941 -33.520 23.029 1.00 64.00 202 ARG A N 1
ATOM 1649 C CA . ARG A 1 202 ? 13.722 -32.721 22.070 1.00 64.00 202 ARG A CA 1
ATOM 1650 C C . ARG A 1 202 ? 13.227 -32.990 20.641 1.00 64.00 202 ARG A C 1
ATOM 1652 O O . ARG A 1 202 ? 13.056 -34.148 20.276 1.00 64.00 202 ARG A O 1
ATOM 1659 N N . GLY A 1 203 ? 13.017 -31.941 19.841 1.00 72.44 203 GLY A N 1
ATOM 1660 C CA . GLY A 1 203 ? 12.612 -32.038 18.428 1.00 72.44 203 GLY A CA 1
ATOM 1661 C C . GLY A 1 203 ? 11.701 -30.890 17.975 1.00 72.44 203 GLY A C 1
ATOM 1662 O O . GLY A 1 203 ? 11.320 -30.047 18.788 1.00 72.44 203 GLY A O 1
ATOM 1663 N N . ASP A 1 204 ? 11.324 -30.859 16.690 1.00 85.19 204 ASP A N 1
ATOM 1664 C CA . ASP A 1 204 ? 10.371 -29.868 16.166 1.00 85.19 204 ASP A CA 1
ATOM 1665 C C . ASP A 1 204 ? 8.971 -30.133 16.744 1.00 85.19 204 ASP A C 1
ATOM 1667 O O . ASP A 1 204 ? 8.340 -31.161 16.489 1.00 85.19 204 ASP A O 1
ATOM 1671 N N . ILE A 1 205 ? 8.478 -29.189 17.547 1.00 86.12 205 ILE A N 1
ATOM 1672 C CA . ILE A 1 205 ? 7.156 -29.249 18.179 1.00 86.12 205 ILE A CA 1
ATOM 1673 C C . ILE A 1 205 ? 6.053 -29.348 17.118 1.00 86.12 205 ILE A C 1
ATOM 1675 O O . ILE A 1 205 ? 5.064 -30.049 17.317 1.00 86.12 205 ILE A O 1
ATOM 1679 N N . HIS A 1 206 ? 6.203 -28.675 15.976 1.00 88.00 206 HIS A N 1
ATOM 1680 C CA . HIS A 1 206 ? 5.191 -28.692 14.921 1.00 88.00 206 HIS A CA 1
ATOM 1681 C C . HIS A 1 206 ? 5.133 -30.037 14.206 1.00 88.00 206 HIS A C 1
ATOM 1683 O O . HIS A 1 206 ? 4.041 -30.507 13.890 1.00 88.00 206 HIS A O 1
ATOM 1689 N N . GLU A 1 207 ? 6.283 -30.673 14.003 1.00 88.88 207 GLU A N 1
ATOM 1690 C CA . GLU A 1 207 ? 6.366 -32.031 13.470 1.00 88.88 207 GLU A CA 1
ATOM 1691 C C . GLU A 1 207 ? 5.733 -33.036 14.432 1.00 88.88 207 GLU A C 1
ATOM 1693 O O . GLU A 1 207 ? 4.871 -33.811 14.027 1.00 88.88 207 GLU A O 1
ATOM 1698 N N . GLN A 1 208 ? 6.056 -32.955 15.724 1.00 85.38 208 GLN A N 1
ATOM 1699 C CA . GLN A 1 208 ? 5.480 -33.832 16.747 1.00 85.38 208 GLN A CA 1
ATOM 1700 C C . GLN A 1 208 ? 3.956 -33.681 16.862 1.00 85.38 208 GLN A C 1
ATOM 1702 O O . GLN A 1 208 ? 3.238 -34.680 16.941 1.00 85.38 208 GLN A O 1
ATOM 1707 N N . ILE A 1 209 ? 3.446 -32.445 16.814 1.00 90.06 209 ILE A N 1
ATOM 1708 C CA . ILE A 1 209 ? 2.003 -32.176 16.775 1.00 90.06 209 ILE A CA 1
ATOM 1709 C C . ILE A 1 209 ? 1.388 -32.754 15.496 1.00 90.06 209 ILE A C 1
ATOM 1711 O O . ILE A 1 209 ? 0.368 -33.433 15.575 1.00 90.06 209 ILE A O 1
ATOM 1715 N N . CYS A 1 210 ? 1.999 -32.547 14.325 1.00 90.56 210 CYS A N 1
ATOM 1716 C CA . CYS A 1 210 ? 1.487 -33.091 13.063 1.00 90.56 210 CYS A CA 1
ATOM 1717 C C . CYS A 1 210 ? 1.475 -34.624 13.046 1.00 90.56 210 CYS A C 1
ATOM 1719 O O . CYS A 1 210 ? 0.519 -35.218 12.553 1.00 90.56 210 CYS A O 1
ATOM 1721 N N . MET A 1 211 ? 2.495 -35.269 13.613 1.00 89.62 211 MET A N 1
ATOM 1722 C CA . MET A 1 211 ? 2.568 -36.726 13.735 1.00 89.62 211 MET A CA 1
ATOM 1723 C C . MET A 1 211 ? 1.469 -37.275 14.647 1.00 89.62 211 MET A C 1
ATOM 1725 O O . MET A 1 211 ? 0.848 -38.276 14.304 1.00 89.62 211 MET A O 1
ATOM 1729 N N . ARG A 1 212 ? 1.171 -36.596 15.764 1.00 88.56 212 ARG A N 1
ATOM 1730 C CA . ARG A 1 212 ? 0.063 -36.970 16.660 1.00 88.56 212 ARG A CA 1
ATOM 1731 C C . ARG A 1 212 ? -1.311 -36.694 16.057 1.00 88.56 212 ARG A C 1
ATOM 1733 O O . ARG A 1 212 ? -2.228 -37.482 16.251 1.00 88.56 212 ARG A O 1
ATOM 1740 N N . LEU A 1 213 ? -1.451 -35.605 15.303 1.00 90.00 213 LEU A N 1
ATOM 1741 C CA . LEU A 1 213 ? -2.685 -35.302 14.583 1.00 90.00 213 LEU A CA 1
ATOM 1742 C C . LEU A 1 213 ? -2.935 -36.276 13.424 1.00 90.00 213 LEU A C 1
ATOM 1744 O O . LEU A 1 213 ? -4.087 -36.489 13.073 1.00 90.00 213 LEU A O 1
ATOM 1748 N N . ALA A 1 214 ? -1.900 -36.867 12.822 1.00 90.62 214 ALA A N 1
ATOM 1749 C CA . ALA A 1 214 ? -1.997 -37.898 11.786 1.00 90.62 214 ALA A CA 1
ATOM 1750 C C . ALA A 1 214 ? -3.094 -37.617 10.731 1.00 90.62 214 ALA A C 1
ATOM 1752 O O . ALA A 1 214 ? -2.913 -36.777 9.843 1.00 90.62 214 ALA A O 1
ATOM 1753 N N . ASN A 1 215 ? -4.236 -38.306 10.839 1.00 87.69 215 ASN A N 1
ATOM 1754 C CA . ASN A 1 215 ? -5.375 -38.202 9.928 1.00 87.69 215 ASN A CA 1
ATOM 1755 C C . ASN A 1 215 ? -6.596 -37.467 10.510 1.00 87.69 215 ASN A C 1
ATOM 1757 O O . ASN A 1 215 ? -7.624 -37.433 9.839 1.00 87.69 215 ASN A O 1
ATOM 1761 N N . HIS A 1 216 ? -6.483 -36.821 11.674 1.00 86.44 216 HIS A N 1
ATOM 1762 C CA . HIS A 1 216 ? -7.519 -35.940 12.224 1.00 86.44 216 HIS A CA 1
ATOM 1763 C C . HIS A 1 216 ? -7.918 -34.856 11.232 1.00 86.44 216 HIS A C 1
ATOM 1765 O O . HIS A 1 216 ? -7.064 -34.284 10.557 1.00 86.44 216 HIS A O 1
ATOM 1771 N N . ASP A 1 217 ? -9.201 -34.538 11.176 1.00 83.12 217 ASP A N 1
ATOM 1772 C CA . ASP A 1 217 ? -9.778 -33.593 10.228 1.00 83.12 217 ASP A CA 1
ATOM 1773 C C . ASP A 1 217 ? -9.055 -32.238 10.160 1.00 83.12 217 ASP A C 1
ATOM 1775 O O . ASP A 1 217 ? -8.435 -31.752 11.109 1.00 83.12 217 ASP A O 1
ATOM 1779 N N . ARG A 1 218 ? -9.097 -31.633 8.971 1.00 88.25 218 ARG A N 1
ATOM 1780 C CA . ARG A 1 218 ? -8.382 -30.393 8.645 1.00 88.25 218 ARG A CA 1
ATOM 1781 C C . ARG A 1 218 ? -9.361 -29.228 8.620 1.00 88.25 218 ARG A C 1
ATOM 1783 O O . ARG A 1 218 ? -10.541 -29.425 8.331 1.00 88.25 218 ARG A O 1
ATOM 1790 N N . PRO A 1 219 ? -8.880 -27.996 8.838 1.00 85.50 219 PRO A N 1
ATOM 1791 C CA . PRO A 1 219 ? -9.726 -26.822 8.696 1.00 85.50 219 PRO A CA 1
ATOM 1792 C C . PRO A 1 219 ? -10.380 -26.793 7.299 1.00 85.50 219 PRO A C 1
ATOM 1794 O O . PRO A 1 219 ? -9.690 -27.001 6.301 1.00 85.50 219 PRO A O 1
ATOM 1797 N N . PRO A 1 220 ? -11.688 -26.517 7.182 1.00 77.94 220 PRO A N 1
ATOM 1798 C CA . PRO A 1 220 ? -12.447 -26.766 5.953 1.00 77.94 220 PRO A CA 1
ATOM 1799 C C . PRO A 1 220 ? -11.981 -25.931 4.750 1.00 77.94 220 PRO A C 1
ATOM 1801 O O . PRO A 1 220 ? -12.111 -26.381 3.614 1.00 77.94 220 PRO A O 1
ATOM 1804 N N . ASN A 1 221 ? -11.386 -24.759 5.001 1.00 78.94 221 ASN A N 1
ATOM 1805 C CA . ASN A 1 221 ? -11.011 -23.769 3.984 1.00 78.94 221 ASN A CA 1
ATOM 1806 C C . ASN A 1 221 ? -9.508 -23.755 3.648 1.00 78.94 221 ASN A C 1
ATOM 1808 O O . ASN A 1 221 ? -9.002 -22.759 3.127 1.00 78.94 221 ASN A O 1
ATOM 1812 N N . VAL A 1 222 ? -8.760 -24.811 3.981 1.00 84.06 222 VAL A N 1
ATOM 1813 C CA . VAL A 1 222 ? -7.321 -24.878 3.673 1.00 84.06 222 VAL A CA 1
ATOM 1814 C C . VAL A 1 222 ? -7.054 -25.709 2.425 1.00 84.06 222 VAL A C 1
ATOM 1816 O O . VAL A 1 222 ? -7.612 -26.786 2.239 1.00 84.06 222 VAL A O 1
ATOM 1819 N N . LYS A 1 223 ? -6.130 -25.233 1.584 1.00 86.75 223 LYS A N 1
ATOM 1820 C CA . LYS A 1 223 ? -5.734 -25.907 0.333 1.00 86.75 223 LYS A CA 1
ATOM 1821 C C . LYS A 1 223 ? -5.125 -27.302 0.548 1.00 86.75 223 LYS A C 1
ATOM 1823 O O . LYS A 1 223 ? -5.085 -28.097 -0.377 1.00 86.75 223 LYS A O 1
ATOM 1828 N N . TRP A 1 224 ? -4.663 -27.592 1.762 1.00 89.44 224 TRP A N 1
ATOM 1829 C CA . TRP A 1 224 ? -4.023 -28.851 2.157 1.00 89.44 224 TRP A CA 1
ATOM 1830 C C . TRP A 1 224 ? -4.956 -29.805 2.912 1.00 89.44 224 TRP A C 1
ATOM 1832 O O . TRP A 1 224 ? -4.492 -30.758 3.530 1.00 89.44 224 TRP A O 1
ATOM 1842 N N . ARG A 1 225 ? -6.275 -29.574 2.862 1.00 88.38 225 ARG A N 1
ATOM 1843 C CA . ARG A 1 225 ? -7.281 -30.398 3.550 1.00 88.38 225 ARG A CA 1
ATOM 1844 C C . ARG A 1 225 ? -7.206 -31.883 3.175 1.00 88.38 225 ARG A C 1
ATOM 1846 O O . ARG A 1 225 ? -7.431 -32.730 4.030 1.00 88.38 225 ARG A O 1
ATOM 1853 N N . SER A 1 226 ? -6.871 -32.185 1.921 1.00 87.75 226 SER A N 1
ATOM 1854 C CA . SER A 1 226 ? -6.778 -33.548 1.382 1.00 87.75 226 SER A CA 1
ATOM 1855 C C . SER A 1 226 ? -5.525 -34.321 1.813 1.00 87.75 226 SER A C 1
ATOM 1857 O O . SER A 1 226 ? -5.445 -35.521 1.577 1.00 87.75 226 SER A O 1
ATOM 1859 N N . LEU A 1 227 ? -4.542 -33.669 2.441 1.00 89.44 227 LEU A N 1
ATOM 1860 C CA . LEU A 1 227 ? -3.273 -34.284 2.853 1.00 89.44 227 LEU A CA 1
ATOM 1861 C C . LEU A 1 227 ? -3.286 -34.597 4.347 1.00 89.44 227 LEU A C 1
ATOM 1863 O O . LEU A 1 227 ? -3.845 -33.807 5.106 1.00 89.44 227 LEU A O 1
ATOM 1867 N N . SER A 1 228 ? -2.673 -35.704 4.793 1.00 91.25 228 SER A N 1
ATOM 1868 C CA . SER A 1 228 ? -2.438 -35.973 6.232 1.00 91.25 228 SER A CA 1
ATOM 1869 C C . SER A 1 228 ? -1.613 -34.873 6.882 1.00 91.25 228 SER A C 1
ATOM 1871 O O . SER A 1 228 ? -0.865 -34.192 6.188 1.00 91.25 228 SER A O 1
ATOM 1873 N N . TRP A 1 229 ? -1.742 -34.663 8.193 1.00 92.94 229 TRP A N 1
ATOM 1874 C CA . TRP A 1 229 ? -1.011 -33.600 8.891 1.00 92.94 229 TRP A CA 1
ATOM 1875 C C . TRP A 1 229 ? 0.509 -33.653 8.653 1.00 92.94 229 TRP A C 1
ATOM 1877 O O . TRP A 1 229 ? 1.073 -32.612 8.312 1.00 92.94 229 TRP A O 1
ATOM 1887 N N . PRO A 1 230 ? 1.172 -34.828 8.704 1.00 93.69 230 PRO A N 1
ATOM 1888 C CA . PRO A 1 230 ? 2.582 -34.942 8.327 1.00 93.69 230 PRO A CA 1
ATOM 1889 C C . PRO A 1 230 ? 2.855 -34.538 6.870 1.00 93.69 230 PRO A C 1
ATOM 1891 O O . PRO A 1 230 ? 3.741 -33.730 6.602 1.00 93.69 230 PRO A O 1
ATOM 1894 N N . HIS A 1 231 ? 2.050 -35.016 5.915 1.00 90.50 231 HIS A N 1
ATOM 1895 C CA . HIS A 1 231 ? 2.237 -34.687 4.495 1.00 90.50 231 HIS A CA 1
ATOM 1896 C C . HIS A 1 231 ? 1.927 -33.214 4.187 1.00 90.50 231 HIS A C 1
ATOM 1898 O O . HIS A 1 231 ? 2.584 -32.592 3.350 1.00 90.50 231 HIS A O 1
ATOM 1904 N N . ALA A 1 232 ? 0.948 -32.630 4.877 1.00 92.50 232 ALA A N 1
ATOM 1905 C CA . ALA A 1 232 ? 0.610 -31.219 4.792 1.00 92.50 232 ALA A CA 1
ATOM 1906 C C . ALA A 1 232 ? 1.751 -30.353 5.336 1.00 92.50 232 ALA A C 1
ATOM 1908 O O . ALA A 1 232 ? 2.064 -29.329 4.732 1.00 92.50 232 ALA A O 1
ATOM 1909 N N . LEU A 1 233 ? 2.401 -30.764 6.432 1.00 91.69 233 LEU A N 1
ATOM 1910 C CA . LEU A 1 233 ? 3.569 -30.068 6.971 1.00 91.69 233 LEU A CA 1
ATOM 1911 C C . LEU A 1 233 ? 4.735 -30.076 5.978 1.00 91.69 233 LEU A C 1
ATOM 1913 O O . LEU A 1 233 ? 5.369 -29.043 5.792 1.00 91.69 233 LEU A O 1
ATOM 1917 N N . VAL A 1 234 ? 4.982 -31.189 5.284 1.00 90.81 234 VAL A N 1
ATOM 1918 C CA . VAL A 1 234 ? 6.038 -31.259 4.260 1.00 90.81 234 VAL A CA 1
ATOM 1919 C C . VAL A 1 234 ? 5.711 -30.351 3.068 1.00 90.81 234 VAL A C 1
ATOM 1921 O O . VAL A 1 234 ? 6.527 -29.525 2.665 1.00 90.81 234 VAL A O 1
ATOM 1924 N N . ARG A 1 235 ? 4.496 -30.454 2.516 1.00 86.56 235 ARG A N 1
ATOM 1925 C CA . ARG A 1 235 ? 4.125 -29.791 1.251 1.00 86.56 235 ARG A CA 1
ATOM 1926 C C . ARG A 1 235 ? 3.687 -28.329 1.416 1.00 86.56 235 ARG A C 1
ATOM 1928 O O . ARG A 1 235 ? 3.768 -27.544 0.476 1.00 86.56 235 ARG A O 1
ATOM 1935 N N . HIS A 1 236 ? 3.224 -27.953 2.608 1.00 90.31 236 HIS A N 1
ATOM 1936 C CA . HIS A 1 236 ? 2.693 -26.627 2.943 1.00 90.31 236 HIS A CA 1
ATOM 1937 C C . HIS A 1 236 ? 3.225 -26.108 4.292 1.00 90.31 236 HIS A C 1
ATOM 1939 O O . HIS A 1 236 ? 2.493 -25.452 5.040 1.00 90.31 236 HIS A O 1
ATOM 1945 N N . SER A 1 237 ? 4.509 -26.354 4.582 1.00 88.94 237 SER A N 1
ATOM 1946 C CA . SER A 1 237 ? 5.174 -26.075 5.869 1.00 88.94 237 SER A CA 1
ATOM 1947 C C . SER A 1 237 ? 4.803 -24.731 6.496 1.00 88.94 237 SER A C 1
ATOM 1949 O O . SER A 1 237 ? 4.263 -24.687 7.602 1.00 88.94 237 SER A O 1
ATOM 1951 N N . LYS A 1 238 ? 4.978 -23.621 5.766 1.00 89.81 238 LYS A N 1
ATOM 1952 C CA . LYS A 1 238 ? 4.674 -22.274 6.281 1.00 89.81 238 LYS A CA 1
ATOM 1953 C C . LYS A 1 238 ? 3.209 -22.120 6.706 1.00 89.81 238 LYS A C 1
ATOM 1955 O O . LYS A 1 238 ? 2.932 -21.550 7.761 1.00 89.81 238 LYS A O 1
ATOM 1960 N N . ALA A 1 239 ? 2.269 -22.619 5.902 1.00 89.12 239 ALA A N 1
ATOM 1961 C CA . ALA A 1 239 ? 0.839 -22.482 6.170 1.00 89.12 239 ALA A CA 1
ATOM 1962 C C . ALA A 1 239 ? 0.395 -23.348 7.358 1.00 89.12 239 ALA A C 1
ATOM 1964 O O . ALA A 1 239 ? -0.366 -22.876 8.202 1.00 89.12 239 ALA A O 1
ATOM 1965 N N . VAL A 1 240 ? 0.904 -24.580 7.443 1.00 90.19 240 VAL A N 1
ATOM 1966 C CA . VAL A 1 240 ? 0.590 -25.524 8.525 1.00 90.19 240 VAL A CA 1
ATOM 1967 C C . VAL A 1 240 ? 1.181 -25.051 9.850 1.00 90.19 240 VAL A C 1
ATOM 1969 O O . VAL A 1 240 ? 0.446 -24.945 10.829 1.00 90.19 240 VAL A O 1
ATOM 1972 N N . ARG A 1 241 ? 2.462 -24.655 9.874 1.00 93.06 241 ARG A N 1
ATOM 1973 C CA . ARG A 1 241 ? 3.114 -24.100 11.074 1.00 93.06 241 ARG A CA 1
ATOM 1974 C C . ARG A 1 241 ? 2.383 -22.860 11.587 1.00 93.06 241 ARG A C 1
ATOM 1976 O O . ARG A 1 241 ? 2.008 -22.813 12.750 1.00 93.06 241 ARG A O 1
ATOM 1983 N N . THR A 1 242 ? 2.057 -21.915 10.699 1.00 91.06 242 THR A N 1
ATOM 1984 C CA . THR A 1 242 ? 1.278 -20.714 11.060 1.00 91.06 242 THR A CA 1
ATOM 1985 C C . THR A 1 242 ? -0.078 -21.071 11.668 1.00 91.06 242 THR A C 1
ATOM 1987 O O . THR A 1 242 ? -0.526 -20.424 12.616 1.00 91.06 242 THR A O 1
ATOM 1990 N N . TRP A 1 243 ? -0.761 -22.078 11.119 1.00 92.88 243 TRP A N 1
ATOM 1991 C CA . TRP A 1 243 ? -2.054 -22.506 11.640 1.00 92.88 243 TRP A CA 1
ATOM 1992 C C . TRP A 1 243 ? -1.922 -23.147 13.028 1.00 92.88 243 TRP A C 1
ATOM 1994 O O . TRP A 1 243 ? -2.686 -22.787 13.920 1.00 92.88 243 TRP A O 1
ATOM 2004 N N . ILE A 1 244 ? -0.931 -24.021 13.234 1.00 90.56 244 ILE A N 1
ATOM 2005 C CA . ILE A 1 244 ? -0.660 -24.671 14.527 1.00 90.56 244 ILE A CA 1
ATOM 2006 C C . ILE A 1 244 ? -0.285 -23.631 15.586 1.00 90.56 244 ILE A C 1
ATOM 2008 O O . ILE A 1 244 ? -0.888 -23.621 16.655 1.00 90.56 244 ILE A O 1
ATOM 2012 N N . SER A 1 245 ? 0.617 -22.691 15.283 1.00 90.25 245 SER A N 1
ATOM 2013 C CA . SER A 1 245 ? 0.962 -21.603 16.210 1.00 90.25 245 SER A CA 1
ATOM 2014 C C . SER A 1 245 ? -0.269 -20.775 16.589 1.00 90.25 245 SER A C 1
ATOM 2016 O O . SER A 1 245 ? -0.463 -20.443 17.756 1.00 90.25 245 SER A O 1
ATOM 2018 N N . LYS A 1 246 ? -1.159 -20.486 15.629 1.00 88.38 246 LYS A N 1
ATOM 2019 C CA . LYS A 1 246 ? -2.435 -19.814 15.920 1.00 88.38 246 LYS A CA 1
ATOM 2020 C C . LYS A 1 246 ? -3.356 -20.676 16.782 1.00 88.38 246 LYS A C 1
ATOM 2022 O O . LYS A 1 246 ? -3.998 -20.142 17.673 1.00 88.38 246 LYS A O 1
ATOM 2027 N N . ALA A 1 247 ? -3.442 -21.981 16.541 1.00 87.44 247 ALA A N 1
ATOM 2028 C CA . ALA A 1 247 ? -4.255 -22.883 17.353 1.00 87.44 247 ALA A CA 1
ATOM 2029 C C . ALA A 1 247 ? -3.768 -22.957 18.812 1.00 87.44 247 ALA A C 1
ATOM 2031 O O . ALA A 1 247 ? -4.600 -23.022 19.714 1.00 87.44 247 ALA A O 1
ATOM 2032 N N . ILE A 1 248 ? -2.451 -22.878 19.032 1.00 86.50 248 ILE A N 1
ATOM 2033 C CA . ILE A 1 248 ? -1.836 -22.854 20.365 1.00 86.50 248 ILE A CA 1
ATOM 2034 C C . ILE A 1 248 ? -2.110 -21.521 21.079 1.00 86.50 248 ILE A C 1
ATOM 2036 O O . ILE A 1 248 ? -2.581 -21.520 22.213 1.00 86.50 248 ILE A O 1
ATOM 2040 N N . HIS A 1 249 ? -1.842 -20.387 20.420 1.00 79.00 249 HIS A N 1
ATOM 2041 C CA . HIS A 1 249 ? -1.780 -19.074 21.082 1.00 79.00 249 HIS A CA 1
ATOM 2042 C C . HIS A 1 249 ? -3.045 -18.212 20.962 1.00 79.00 249 HIS A C 1
ATOM 2044 O O . HIS A 1 249 ? -3.150 -17.186 21.632 1.00 79.00 249 HIS A O 1
ATOM 2050 N N . GLN A 1 250 ? -4.013 -18.571 20.114 1.00 74.06 250 GLN A N 1
ATOM 2051 C CA . GLN A 1 250 ? -5.250 -17.800 19.997 1.00 74.06 250 GLN A CA 1
ATOM 2052 C C . GLN A 1 250 ? -6.136 -18.042 21.233 1.00 74.06 250 GLN A C 1
ATOM 2054 O O . GLN A 1 250 ? -6.589 -19.165 21.478 1.00 74.06 250 GLN A O 1
ATOM 2059 N N . ALA A 1 251 ? -6.356 -16.974 22.010 1.00 48.91 251 ALA A N 1
ATOM 2060 C CA . ALA A 1 251 ? -7.192 -16.967 23.209 1.00 48.91 251 ALA A CA 1
ATOM 2061 C C . ALA A 1 251 ? -8.617 -17.483 22.920 1.00 48.91 251 ALA A C 1
ATOM 2063 O O . ALA A 1 251 ? -9.113 -17.334 21.799 1.00 48.91 251 ALA A O 1
ATOM 2064 N N . ARG A 1 252 ? -9.207 -18.145 23.927 1.00 47.72 252 ARG A N 1
ATOM 2065 C CA . ARG A 1 252 ? -10.556 -18.738 23.892 1.00 47.72 252 ARG A CA 1
ATOM 2066 C C . ARG A 1 252 ? -11.619 -17.713 23.500 1.00 47.72 252 ARG A C 1
ATOM 2068 O O . ARG A 1 252 ? -11.539 -16.573 24.002 1.00 47.72 252 ARG A O 1
#

Secondary structure (DSSP, 8-state):
-HHHHHHHHHHHHHHHHHHHHHHHHHHHHHHHHHHHHHHHHHHHHHHHHHHHHHHHHPPTTS--HHHHHHHHHHHHHHHHHHHHHHHHHHHHHHHHHHHHHHHHHS---SHHHHHHHHHHHTSHHHHHTTS-S---HHHHHHHHHHHHHHHHHHHHHHHS-------------------HHHHHHHHHHHHHHHHHHHTT--S-HHHHHHHHHTT----TT-TTTTS-HHHHHHHTHHHHHHHHHHHHHS--

Sequence (252 aa):
MRREEDLNERRVCIDRLRKAIEELRELQAKVHQCAERSRLVDALADARRAAEDLSQSLPVGLDPSDLVELTAVLNDYLERLYAPFQRTEGSLKIFLGNLRQLLNDLPLEPPQLRELRSEVERLEVWKRTQHFPAPAMWEMERDLPILGRKLQAMLEVLLAPSSDTVAGPQKRRQKPPVDPHIVDLKRLVREFYEDITRQGRRGDIHEQICMRLANHDRPPNVKWRSLSWPHALVRHSKAVRTWISKAIHQAR